Protein AF-A0A7S2X457-F1 (afdb_monomer_lite)

Structure (mmCIF, N/CA/C/O backbone):
data_AF-A0A7S2X457-F1
#
_entry.id   AF-A0A7S2X457-F1
#
loop_
_atom_site.group_PDB
_atom_site.id
_atom_site.type_symbol
_atom_site.label_atom_id
_atom_site.label_alt_id
_atom_site.label_comp_id
_atom_site.label_asym_id
_atom_site.label_entity_id
_atom_site.label_seq_id
_atom_site.pdbx_PDB_ins_code
_atom_site.Cartn_x
_atom_site.Cartn_y
_atom_site.Cartn_z
_atom_site.occupancy
_atom_site.B_iso_or_equiv
_atom_site.auth_seq_id
_atom_site.auth_comp_id
_atom_site.auth_asym_id
_atom_site.auth_atom_id
_atom_site.pdbx_PDB_model_num
ATOM 1 N N . MET A 1 1 ? 26.080 -19.365 23.969 1.00 48.41 1 MET A N 1
ATOM 2 C CA . MET A 1 1 ? 25.551 -18.303 24.861 1.00 48.41 1 MET A CA 1
ATOM 3 C C . MET A 1 1 ? 24.253 -18.730 25.539 1.00 48.41 1 MET A C 1
ATOM 5 O O . MET A 1 1 ? 23.288 -19.048 24.840 1.00 48.41 1 MET A O 1
ATOM 9 N N . ALA A 1 2 ? 24.237 -18.713 26.877 1.00 50.69 2 ALA A N 1
ATOM 10 C CA . ALA A 1 2 ? 23.061 -18.987 27.706 1.00 50.69 2 ALA A CA 1
ATOM 11 C C . ALA A 1 2 ? 21.969 -17.913 27.520 1.00 50.69 2 ALA A C 1
ATOM 13 O O . ALA A 1 2 ? 22.269 -16.747 27.272 1.00 50.69 2 ALA A O 1
ATOM 14 N N . ARG A 1 3 ? 20.691 -18.295 27.658 1.00 40.41 3 ARG A N 1
ATOM 15 C CA . ARG A 1 3 ? 19.508 -17.426 27.458 1.00 40.41 3 ARG A CA 1
ATOM 16 C C . ARG A 1 3 ? 19.542 -16.137 28.295 1.00 40.41 3 ARG A C 1
ATOM 18 O O . ARG A 1 3 ? 19.029 -15.114 27.853 1.00 40.41 3 ARG A O 1
ATOM 25 N N . ARG A 1 4 ? 20.170 -16.186 29.475 1.00 47.81 4 ARG A N 1
ATOM 26 C CA . ARG A 1 4 ? 20.363 -15.037 30.372 1.00 47.81 4 ARG A CA 1
ATOM 27 C C . ARG A 1 4 ? 21.325 -14.003 29.777 1.00 47.81 4 ARG A C 1
ATOM 29 O O . ARG A 1 4 ? 20.949 -12.846 29.677 1.00 47.81 4 ARG A O 1
ATOM 36 N N . ALA A 1 5 ? 22.465 -14.448 29.246 1.00 42.41 5 ALA A N 1
ATOM 37 C CA . ALA A 1 5 ? 23.471 -13.576 28.636 1.00 42.41 5 ALA A CA 1
ATOM 38 C C . ALA A 1 5 ? 22.946 -12.818 27.401 1.00 42.41 5 ALA A C 1
ATOM 40 O O . ALA A 1 5 ? 23.315 -11.673 27.183 1.00 42.41 5 ALA A O 1
ATOM 41 N N . ARG A 1 6 ? 22.032 -13.416 26.618 1.00 46.78 6 ARG A N 1
ATOM 42 C CA . ARG A 1 6 ? 21.407 -12.729 25.466 1.00 46.78 6 ARG A CA 1
ATOM 43 C C . ARG A 1 6 ? 20.442 -11.620 25.887 1.00 46.78 6 ARG A C 1
ATOM 45 O O . ARG A 1 6 ? 20.398 -10.582 25.245 1.00 46.78 6 ARG A O 1
ATOM 52 N N . ARG A 1 7 ? 19.684 -11.830 26.970 1.00 45.22 7 ARG A N 1
ATOM 53 C CA . ARG A 1 7 ? 18.799 -10.796 27.539 1.00 45.22 7 ARG A CA 1
ATOM 54 C C . ARG A 1 7 ? 19.593 -9.657 28.167 1.00 45.22 7 ARG A C 1
ATOM 56 O O . ARG A 1 7 ? 19.189 -8.509 28.074 1.00 45.22 7 ARG A O 1
ATOM 63 N N . GLU A 1 8 ? 20.718 -9.988 28.785 1.00 46.00 8 GLU A N 1
ATOM 64 C CA . GLU A 1 8 ? 21.630 -9.015 29.384 1.00 46.00 8 GLU A CA 1
ATOM 65 C C . GLU A 1 8 ? 22.338 -8.174 28.316 1.00 46.00 8 GLU A C 1
ATOM 67 O O . GLU A 1 8 ? 22.464 -6.967 28.478 1.00 46.00 8 GLU A O 1
ATOM 72 N N . LEU A 1 9 ? 22.710 -8.785 27.186 1.00 46.19 9 LEU A N 1
ATOM 73 C CA . LEU A 1 9 ? 23.247 -8.078 26.023 1.00 46.19 9 LEU A CA 1
ATOM 74 C C . LEU A 1 9 ? 22.198 -7.160 25.376 1.00 46.19 9 LEU A C 1
ATOM 76 O O . LEU A 1 9 ? 22.507 -6.015 25.081 1.00 46.19 9 LEU A O 1
ATOM 80 N N . ALA A 1 10 ? 20.954 -7.629 25.217 1.00 45.12 10 ALA A N 1
ATOM 81 C CA . ALA A 1 10 ? 19.857 -6.809 24.697 1.00 45.12 10 ALA A CA 1
ATOM 82 C C . ALA A 1 10 ? 19.565 -5.592 25.591 1.00 45.12 10 ALA A C 1
ATOM 84 O O . ALA A 1 10 ? 19.376 -4.501 25.075 1.00 45.12 10 ALA A O 1
ATOM 85 N N . ARG A 1 11 ? 19.622 -5.760 26.922 1.00 45.66 11 ARG A N 1
ATOM 86 C CA . ARG A 1 11 ? 19.499 -4.653 27.886 1.00 45.66 11 ARG A CA 1
ATOM 87 C C . ARG A 1 11 ? 20.664 -3.665 27.837 1.00 45.66 11 ARG A C 1
ATOM 89 O O . ARG A 1 11 ? 20.458 -2.490 28.086 1.00 45.66 11 ARG A O 1
ATOM 96 N N . LYS A 1 12 ? 21.885 -4.129 27.558 1.00 46.06 12 LYS A N 1
ATOM 97 C CA . LYS A 1 12 ? 23.059 -3.250 27.414 1.00 46.06 12 LYS A CA 1
ATOM 98 C C . LYS A 1 12 ? 23.064 -2.470 26.096 1.00 46.06 12 LYS A C 1
ATOM 100 O O . LYS A 1 12 ? 23.734 -1.456 26.015 1.00 46.06 12 LYS A O 1
ATOM 105 N N . LEU A 1 13 ? 22.327 -2.945 25.091 1.00 47.03 13 LEU A N 1
ATOM 106 C CA . LEU A 1 13 ? 22.146 -2.293 23.790 1.00 47.03 13 LEU A CA 1
ATOM 107 C C . LEU A 1 13 ? 20.926 -1.348 23.752 1.00 47.03 13 LEU A C 1
ATOM 109 O O . LEU A 1 13 ? 20.654 -0.767 22.708 1.00 47.03 13 LEU A O 1
ATOM 113 N N . ASP A 1 14 ? 20.176 -1.214 24.855 1.00 44.84 14 ASP A N 1
ATOM 114 C CA . ASP A 1 14 ? 19.046 -0.274 24.991 1.00 44.84 14 ASP A CA 1
ATOM 115 C C . ASP A 1 14 ? 19.489 1.173 25.284 1.00 44.84 14 ASP A C 1
ATOM 117 O O . ASP A 1 14 ? 18.636 2.041 25.397 1.00 44.84 14 ASP A O 1
ATOM 121 N N . TRP A 1 15 ? 20.792 1.442 25.408 1.00 41.28 15 TRP A N 1
ATOM 122 C CA . TRP A 1 15 ? 21.339 2.780 25.650 1.00 41.28 15 TRP A CA 1
ATOM 123 C C . TRP A 1 15 ? 22.249 3.176 24.494 1.00 41.28 15 TRP A C 1
ATOM 125 O O . TRP A 1 15 ? 23.412 2.794 24.498 1.00 41.28 15 TRP A O 1
ATOM 135 N N . HIS A 1 16 ? 21.710 3.894 23.514 1.00 41.25 16 HIS A N 1
ATOM 136 C CA . HIS A 1 16 ? 22.445 4.857 22.694 1.00 41.25 16 HIS A CA 1
ATOM 137 C C . HIS A 1 16 ? 21.404 5.750 22.010 1.00 41.25 16 HIS A C 1
ATOM 139 O O . HIS A 1 16 ? 20.889 5.404 20.950 1.00 41.25 16 HIS A O 1
ATOM 145 N N . ASP A 1 17 ? 21.104 6.875 22.660 1.00 39.09 17 ASP A N 1
ATOM 146 C CA . ASP A 1 17 ? 20.330 8.002 22.115 1.00 39.09 17 ASP A CA 1
ATOM 147 C C . ASP A 1 17 ? 21.140 8.843 21.108 1.00 39.09 17 ASP A C 1
ATOM 149 O O . ASP A 1 17 ? 20.673 9.861 20.618 1.00 39.09 17 ASP A O 1
ATOM 153 N N . GLU A 1 18 ? 22.334 8.395 20.724 1.00 43.22 18 GLU A N 1
ATOM 154 C CA . GLU A 1 18 ? 23.163 9.040 19.709 1.00 43.22 18 GLU A CA 1
ATOM 155 C C . GLU A 1 18 ? 23.717 7.951 18.787 1.00 43.22 18 GLU A C 1
ATOM 157 O O . GLU A 1 18 ? 24.611 7.189 19.163 1.00 43.22 18 GLU A O 1
ATOM 162 N N . TYR A 1 19 ? 23.159 7.821 17.582 1.00 39.59 19 TYR A N 1
ATOM 163 C CA . TYR A 1 19 ? 23.758 6.988 16.538 1.00 39.59 19 TYR A CA 1
ATOM 164 C C . TYR A 1 19 ? 23.909 7.778 15.242 1.00 39.59 19 TYR A C 1
ATOM 166 O O . TYR A 1 19 ? 23.127 7.636 14.301 1.00 39.59 19 TYR A O 1
ATOM 174 N N . ASP A 1 20 ? 24.971 8.579 15.202 1.00 38.12 20 ASP A N 1
ATOM 175 C CA . ASP A 1 20 ? 25.495 9.203 13.993 1.00 38.12 20 ASP A CA 1
ATOM 176 C C . ASP A 1 20 ? 26.428 8.234 13.248 1.00 38.12 20 ASP A C 1
ATOM 178 O O . ASP A 1 20 ? 27.623 8.134 13.519 1.00 38.12 20 ASP A O 1
ATOM 182 N N . GLY A 1 21 ? 25.873 7.519 12.266 1.00 34.84 21 GLY A N 1
ATOM 183 C CA . GLY A 1 21 ? 26.635 6.814 11.226 1.00 34.84 21 GLY A CA 1
ATOM 184 C C . GLY A 1 21 ? 27.376 5.526 11.646 1.00 34.84 21 GLY A C 1
ATOM 185 O O . GLY A 1 21 ? 27.529 5.214 12.824 1.00 34.84 21 GLY A O 1
ATOM 186 N N . PRO A 1 22 ? 27.799 4.689 10.674 1.00 38.53 22 PRO A N 1
ATOM 187 C CA . PRO A 1 22 ? 28.176 3.308 10.951 1.00 38.53 22 PRO A CA 1
ATOM 188 C C . PRO A 1 22 ? 29.621 3.183 11.461 1.00 38.53 22 PRO A C 1
ATOM 190 O O . PRO A 1 22 ? 30.509 3.927 11.045 1.00 38.53 22 PRO A O 1
ATOM 193 N N . PRO A 1 23 ? 29.906 2.099 12.202 1.00 40.03 23 PRO A N 1
ATOM 194 C CA . PRO A 1 23 ? 30.708 1.080 11.544 1.00 40.03 23 PRO A CA 1
ATOM 195 C C . PRO A 1 23 ? 30.039 -0.294 11.551 1.00 40.03 23 PRO A C 1
ATOM 197 O O . PRO A 1 23 ? 29.531 -0.811 12.547 1.00 40.03 23 PRO A O 1
ATOM 200 N N . THR A 1 24 ? 30.087 -0.875 10.360 1.00 51.03 24 THR A N 1
ATOM 201 C CA . THR A 1 24 ? 29.955 -2.288 10.024 1.00 51.03 24 THR A CA 1
ATOM 202 C C . THR A 1 24 ? 30.704 -3.185 11.011 1.00 51.03 24 THR A C 1
ATOM 204 O O . THR A 1 24 ? 31.926 -3.119 11.063 1.00 51.03 24 THR A O 1
ATOM 207 N N . ASP A 1 25 ? 29.948 -3.987 11.767 1.00 40.00 25 ASP A N 1
ATOM 208 C CA . ASP A 1 25 ? 30.307 -5.299 12.361 1.00 40.00 25 ASP A CA 1
ATOM 209 C C . ASP A 1 25 ? 29.259 -5.788 13.383 1.00 40.00 25 ASP A C 1
ATOM 211 O O . ASP A 1 25 ? 29.395 -6.843 14.007 1.00 40.00 25 ASP A O 1
ATOM 215 N N . LEU A 1 26 ? 28.146 -5.069 13.534 1.00 41.47 26 LEU A N 1
ATOM 216 C CA . LEU A 1 26 ? 26.999 -5.573 14.276 1.00 41.47 26 LEU A CA 1
ATOM 217 C C . LEU A 1 26 ? 26.266 -6.680 13.480 1.00 41.47 26 LEU A C 1
ATOM 219 O O . LEU A 1 26 ? 26.112 -6.567 12.263 1.00 41.47 26 LEU A O 1
ATOM 223 N N . PRO A 1 27 ? 25.753 -7.746 14.129 1.00 45.94 27 PRO A N 1
ATOM 224 C CA . PRO A 1 27 ? 25.056 -8.861 13.473 1.00 45.94 27 PRO A CA 1
ATOM 225 C C . PRO A 1 27 ? 23.651 -8.487 12.964 1.00 45.94 27 PRO A C 1
ATOM 227 O O . PRO A 1 27 ? 22.812 -9.369 12.798 1.00 45.94 27 PRO A O 1
ATOM 230 N N . TYR A 1 28 ? 23.365 -7.205 12.742 1.00 43.50 28 TYR A N 1
ATOM 231 C CA . TYR A 1 28 ? 22.048 -6.704 12.370 1.00 43.50 28 TYR A CA 1
ATOM 232 C C . TYR A 1 28 ? 22.063 -6.223 10.916 1.00 43.50 28 TYR A C 1
ATOM 234 O O . TYR A 1 28 ? 22.879 -5.389 10.533 1.00 43.50 28 TYR A O 1
ATOM 242 N N . GLU A 1 29 ? 21.173 -6.769 10.087 1.00 48.38 29 GLU A N 1
ATOM 243 C CA . GLU A 1 29 ? 20.969 -6.296 8.713 1.00 48.38 29 GLU A CA 1
ATOM 244 C C . GLU A 1 29 ? 19.914 -5.184 8.748 1.00 48.38 29 GLU A C 1
ATOM 246 O O . GLU A 1 29 ? 18.741 -5.450 9.034 1.00 48.38 29 GLU A O 1
ATOM 251 N N . TYR A 1 30 ? 20.325 -3.939 8.487 1.00 51.84 30 TYR A N 1
ATOM 252 C CA . TYR A 1 30 ? 19.382 -2.835 8.326 1.00 51.84 30 TYR A CA 1
ATOM 253 C C . TYR A 1 30 ? 18.560 -3.061 7.059 1.00 51.84 30 TYR A C 1
ATOM 255 O O . TYR A 1 30 ? 19.085 -3.221 5.956 1.00 51.84 30 TYR A O 1
ATOM 263 N N . SER A 1 31 ? 17.242 -3.092 7.223 1.00 60.12 31 SER A N 1
ATOM 264 C CA . SER A 1 31 ? 16.328 -3.114 6.093 1.00 60.12 31 SER A CA 1
ATOM 265 C C . SER A 1 31 ? 16.411 -1.766 5.375 1.00 60.12 31 SER A C 1
ATOM 267 O O . SER A 1 31 ? 16.140 -0.730 5.967 1.00 60.12 31 SER A O 1
ATOM 269 N N . PHE A 1 32 ? 16.725 -1.774 4.077 1.00 76.44 32 PHE A N 1
ATOM 270 C CA . PHE A 1 32 ? 16.561 -0.611 3.186 1.00 76.44 32 PHE A CA 1
ATOM 271 C C . PHE A 1 32 ? 15.087 -0.189 3.006 1.00 76.44 32 PHE A C 1
ATOM 273 O O . PHE A 1 32 ? 14.795 0.744 2.266 1.00 76.44 32 PHE A O 1
ATOM 280 N N . VAL A 1 33 ? 14.166 -0.911 3.646 1.00 84.12 33 VAL A N 1
ATOM 281 C CA . VAL A 1 33 ? 12.747 -0.588 3.769 1.00 84.12 33 VAL A CA 1
ATOM 282 C C . VAL A 1 33 ? 12.492 -0.115 5.196 1.00 84.12 33 VAL A C 1
ATOM 284 O O . VAL A 1 33 ? 12.745 -0.886 6.131 1.00 84.12 33 VAL A O 1
ATOM 287 N N . LYS A 1 34 ? 11.976 1.104 5.340 1.00 85.56 34 LYS A N 1
ATOM 288 C CA . LYS A 1 34 ? 11.556 1.710 6.605 1.00 85.56 34 LYS A CA 1
ATOM 289 C C . LYS A 1 34 ? 10.042 1.603 6.777 1.00 85.56 34 LYS A C 1
ATOM 291 O O . LYS A 1 34 ? 9.308 1.523 5.795 1.00 85.56 34 LYS A O 1
ATOM 296 N N . LEU A 1 35 ? 9.586 1.576 8.025 1.00 87.25 35 LEU A N 1
ATOM 297 C CA . LEU A 1 35 ? 8.172 1.622 8.379 1.00 87.25 35 LEU A CA 1
ATOM 298 C C . LEU A 1 35 ? 7.953 2.812 9.310 1.00 87.25 35 LEU A C 1
ATOM 300 O O . LEU A 1 35 ? 8.494 2.829 10.409 1.00 87.25 35 LEU A O 1
ATOM 304 N N . TYR A 1 36 ? 7.151 3.774 8.882 1.00 87.06 36 TYR A N 1
ATOM 305 C CA . TYR A 1 36 ? 6.721 4.910 9.686 1.00 87.06 36 TYR A CA 1
ATOM 306 C C . TYR A 1 36 ? 5.304 4.679 10.203 1.00 87.06 36 TYR A C 1
ATOM 308 O O . TYR A 1 36 ? 4.493 4.034 9.535 1.00 87.06 36 TYR A O 1
ATOM 316 N N . CYS A 1 37 ? 5.011 5.204 11.385 1.00 88.50 37 CYS A N 1
ATOM 317 C CA . CYS A 1 37 ? 3.687 5.222 11.987 1.00 88.50 37 CYS A CA 1
ATOM 318 C C . CYS A 1 37 ? 3.315 6.666 12.296 1.00 88.50 37 CYS A C 1
ATOM 320 O O . CYS A 1 37 ? 3.902 7.278 13.184 1.00 88.50 37 CYS A O 1
ATOM 322 N N . PHE A 1 38 ? 2.342 7.187 11.561 1.00 88.12 38 PHE A N 1
ATOM 323 C CA . PHE A 1 38 ? 1.656 8.423 11.908 1.00 88.12 38 PHE A CA 1
ATOM 324 C C . PHE A 1 38 ? 0.557 8.059 12.895 1.00 88.12 38 PHE A C 1
ATOM 326 O O . PHE A 1 38 ? -0.234 7.155 12.617 1.00 88.12 38 PHE A O 1
ATOM 333 N N . SER A 1 39 ? 0.534 8.717 14.046 1.00 86.38 39 SER A N 1
ATOM 334 C CA . SER A 1 39 ? -0.350 8.372 15.152 1.00 86.38 39 SER A CA 1
ATOM 335 C C . SER A 1 39 ? -0.910 9.628 15.800 1.00 86.38 39 SER A C 1
ATOM 337 O O . SER A 1 39 ? -0.170 10.572 16.068 1.00 86.38 39 SER A O 1
ATOM 339 N N . ARG A 1 40 ? -2.213 9.615 16.087 1.00 82.06 40 ARG A N 1
ATOM 340 C CA . ARG A 1 40 ? -2.847 10.539 17.044 1.00 82.06 40 ARG A CA 1
ATOM 341 C C . ARG A 1 40 ? -2.863 9.974 18.468 1.00 82.06 40 ARG A C 1
ATOM 343 O O . ARG A 1 40 ? -3.497 10.543 19.348 1.00 82.06 40 ARG A O 1
ATOM 350 N N . GLN A 1 41 ? -2.222 8.826 18.696 1.00 74.31 41 GLN A N 1
ATOM 351 C CA . GLN A 1 41 ? -2.099 8.243 20.030 1.00 74.31 41 GLN A CA 1
ATOM 352 C C . GLN A 1 41 ? -0.776 8.669 20.657 1.00 74.31 41 GLN A C 1
ATOM 354 O O . GLN A 1 41 ? 0.282 8.496 20.055 1.00 74.31 41 GLN A O 1
ATOM 359 N N . GLN A 1 42 ? -0.837 9.175 21.889 1.00 60.53 42 GLN A N 1
ATOM 360 C CA . GLN A 1 42 ? 0.356 9.589 22.634 1.00 60.53 42 GLN A CA 1
ATOM 361 C C . GLN A 1 42 ? 1.248 8.405 23.035 1.00 60.53 42 GLN A C 1
ATOM 363 O O . GLN A 1 42 ? 2.470 8.534 23.074 1.00 60.53 42 GLN A O 1
ATOM 368 N N . LEU A 1 43 ? 0.660 7.239 23.334 1.00 63.69 43 LEU A N 1
ATOM 369 C CA . LEU A 1 43 ? 1.390 6.061 23.806 1.00 63.69 43 LEU A CA 1
ATOM 370 C C . LEU A 1 43 ? 1.260 4.898 22.822 1.00 63.69 43 LEU A C 1
ATOM 372 O O . LEU A 1 43 ? 0.208 4.273 22.691 1.00 63.69 43 LEU A O 1
ATOM 376 N N . GLU A 1 44 ? 2.370 4.553 22.170 1.00 63.22 44 GLU A N 1
ATOM 377 C CA . GLU A 1 44 ? 2.443 3.354 21.341 1.00 63.22 44 GLU A CA 1
ATOM 378 C C . GLU A 1 44 ? 2.664 2.106 22.203 1.00 63.22 44 GLU A C 1
ATOM 380 O O . GLU A 1 44 ? 3.720 1.903 22.808 1.00 63.22 44 GLU A O 1
ATOM 385 N N . VAL A 1 45 ? 1.658 1.230 22.241 1.00 60.38 45 VAL A N 1
ATOM 386 C CA . VAL A 1 45 ? 1.733 -0.043 22.964 1.00 60.38 45 VAL A CA 1
ATOM 387 C C . VAL A 1 45 ? 2.204 -1.150 22.013 1.00 60.38 45 VAL A C 1
ATOM 389 O O . VAL A 1 45 ? 1.641 -1.318 20.926 1.00 60.38 45 VAL A O 1
ATOM 392 N N . PRO A 1 46 ? 3.201 -1.969 22.402 1.00 57.16 46 PRO A N 1
ATOM 393 C CA . PRO A 1 46 ? 3.610 -3.125 21.616 1.00 57.16 46 PRO A CA 1
ATOM 394 C C . PRO A 1 46 ? 2.435 -4.073 21.378 1.00 57.16 46 PRO A C 1
ATOM 396 O O . PRO A 1 46 ? 1.783 -4.533 22.316 1.00 57.16 46 PRO A O 1
ATOM 399 N N . ARG A 1 47 ? 2.196 -4.418 20.114 1.00 63.91 47 ARG A N 1
ATOM 400 C CA . ARG A 1 47 ? 1.056 -5.242 19.706 1.00 63.91 47 ARG A CA 1
ATOM 401 C C . ARG A 1 47 ? 1.486 -6.494 18.968 1.00 63.91 47 ARG A C 1
ATOM 403 O O . ARG A 1 47 ? 2.523 -6.541 18.316 1.00 63.91 47 ARG A O 1
ATOM 410 N N . VAL A 1 48 ? 0.658 -7.531 19.075 1.00 64.12 48 VAL A N 1
ATOM 411 C CA . VAL A 1 48 ? 0.902 -8.821 18.411 1.00 64.12 48 VAL A CA 1
ATOM 412 C C . VAL A 1 48 ? 0.484 -8.777 16.937 1.00 64.12 48 VAL A C 1
ATOM 414 O O . VAL A 1 48 ? 1.034 -9.522 16.124 1.00 64.12 48 VAL A O 1
ATOM 417 N N . ARG A 1 49 ? -0.506 -7.943 16.590 1.00 73.50 49 ARG A N 1
ATOM 418 C CA . ARG A 1 49 ? -1.085 -7.806 15.244 1.00 73.50 49 ARG A CA 1
ATOM 419 C C . ARG A 1 49 ? -1.438 -6.349 14.967 1.00 73.50 49 ARG A C 1
ATOM 421 O O . ARG A 1 49 ? -1.855 -5.645 15.882 1.00 73.50 49 ARG A O 1
ATOM 428 N N . ALA A 1 50 ? -1.316 -5.940 13.711 1.00 81.69 50 ALA A N 1
ATOM 429 C CA . ALA A 1 50 ? -1.802 -4.659 13.214 1.00 81.69 50 ALA A CA 1
ATOM 430 C C . ALA A 1 50 ? -3.168 -4.853 12.542 1.00 81.69 50 ALA A C 1
ATOM 432 O O . ALA A 1 50 ? -3.259 -5.005 11.324 1.00 81.69 50 ALA A O 1
ATOM 433 N N . GLN A 1 51 ? -4.219 -4.964 13.352 1.00 85.56 51 GLN A N 1
ATOM 434 C CA . GLN A 1 51 ? -5.563 -5.260 12.860 1.00 85.56 51 GLN A CA 1
ATOM 435 C C . GLN A 1 51 ? -6.225 -4.004 12.279 1.00 85.56 51 GLN A C 1
ATOM 437 O O . GLN A 1 51 ? -6.061 -2.931 12.848 1.00 85.56 51 GLN A O 1
ATOM 442 N N . TYR A 1 52 ? -6.921 -4.127 11.143 1.00 88.94 52 TYR A N 1
ATOM 443 C CA . TYR A 1 52 ? -7.595 -3.010 10.452 1.00 88.94 52 TYR A CA 1
ATOM 444 C C . TYR A 1 52 ? -6.679 -1.816 10.124 1.00 88.94 52 TYR A C 1
ATOM 446 O O . TYR A 1 52 ? -7.125 -0.691 9.916 1.00 88.94 52 TYR A O 1
ATOM 454 N N . ALA A 1 53 ? -5.366 -2.057 10.081 1.00 90.19 53 ALA A N 1
ATOM 455 C CA . ALA A 1 53 ? -4.386 -1.032 9.761 1.00 90.19 53 ALA A CA 1
ATOM 456 C C . ALA A 1 53 ? -4.464 -0.617 8.284 1.00 90.19 53 ALA A C 1
ATOM 458 O O . ALA A 1 53 ? -4.540 -1.473 7.396 1.00 90.19 53 ALA A O 1
ATOM 459 N N . ALA A 1 54 ? -4.338 0.684 8.026 1.00 93.69 54 ALA A N 1
ATOM 460 C CA . ALA A 1 54 ? -4.025 1.214 6.706 1.00 93.69 54 ALA A CA 1
ATOM 461 C C . ALA A 1 54 ? -2.501 1.253 6.524 1.00 93.69 54 ALA A C 1
ATOM 463 O O . ALA A 1 54 ? -1.785 1.885 7.304 1.00 93.69 54 ALA A O 1
ATOM 464 N N . VAL A 1 55 ? -2.002 0.546 5.508 1.00 95.19 55 VAL A N 1
ATOM 465 C CA . VAL A 1 55 ? -0.573 0.436 5.195 1.00 95.19 55 VAL A CA 1
ATOM 466 C C . VAL A 1 55 ? -0.313 1.000 3.808 1.00 95.19 55 VAL A C 1
ATOM 468 O O . VAL A 1 55 ? -0.723 0.419 2.809 1.00 95.19 55 VAL A O 1
ATOM 471 N N . VAL A 1 56 ? 0.402 2.112 3.740 1.00 95.25 56 VAL A N 1
ATOM 472 C CA . VAL A 1 56 ? 0.809 2.788 2.513 1.00 95.25 56 VAL A CA 1
ATOM 473 C C . VAL A 1 56 ? 2.154 2.241 2.048 1.00 95.25 56 VAL A C 1
ATOM 475 O O . VAL A 1 56 ? 3.124 2.237 2.797 1.00 95.25 56 VAL A O 1
ATOM 478 N N . LEU A 1 57 ? 2.240 1.799 0.798 1.00 94.69 57 LEU A N 1
ATOM 479 C CA . LEU A 1 57 ? 3.494 1.520 0.110 1.00 94.69 57 LEU A CA 1
ATOM 480 C C . LEU A 1 57 ? 3.908 2.753 -0.685 1.00 94.69 57 LEU A C 1
ATOM 482 O O . LEU A 1 57 ? 3.188 3.181 -1.594 1.00 94.69 57 LEU A O 1
ATOM 486 N N . TRP A 1 58 ? 5.093 3.273 -0.381 1.00 90.06 58 TRP A N 1
ATOM 487 C CA . TRP A 1 58 ? 5.609 4.482 -1.003 1.00 90.06 58 TRP A CA 1
ATOM 488 C C . TRP A 1 58 ? 7.083 4.369 -1.392 1.00 90.06 58 TRP A C 1
ATOM 490 O O . TRP A 1 58 ? 7.893 3.715 -0.736 1.00 90.06 58 TRP A O 1
ATOM 500 N N . MET A 1 59 ? 7.407 5.026 -2.501 1.00 87.50 59 MET A N 1
ATOM 501 C CA . MET A 1 59 ? 8.756 5.186 -3.016 1.00 87.50 59 MET A CA 1
ATOM 502 C C . MET A 1 59 ? 8.822 6.496 -3.793 1.00 87.50 59 MET A C 1
ATOM 504 O O . MET A 1 59 ? 8.017 6.714 -4.705 1.00 87.50 59 MET A O 1
ATOM 508 N N . ASP A 1 60 ? 9.812 7.322 -3.480 1.00 84.50 60 ASP A N 1
ATOM 509 C CA . ASP A 1 60 ? 10.118 8.516 -4.256 1.00 84.50 60 ASP A CA 1
ATOM 510 C C . ASP A 1 60 ? 11.030 8.186 -5.453 1.00 84.50 60 ASP A C 1
ATOM 512 O O . ASP A 1 60 ? 12.070 7.534 -5.329 1.00 84.50 60 ASP A O 1
ATOM 516 N N . LEU A 1 61 ? 10.634 8.638 -6.645 1.00 79.00 61 LEU A N 1
ATOM 517 C CA . LEU A 1 61 ? 11.407 8.493 -7.880 1.00 79.00 61 LEU A CA 1
ATOM 518 C C . LEU A 1 61 ? 12.123 9.787 -8.312 1.00 79.00 61 LEU A C 1
ATOM 520 O O . LEU A 1 61 ? 12.874 9.735 -9.289 1.00 79.00 61 LEU A O 1
ATOM 524 N N . SER A 1 62 ? 11.936 10.918 -7.627 1.00 71.62 62 SER A N 1
ATOM 525 C CA . SER A 1 62 ? 12.261 12.254 -8.152 1.00 71.62 62 SER A CA 1
ATOM 526 C C . SER A 1 62 ? 13.712 12.758 -7.972 1.00 71.62 62 SER A C 1
ATOM 528 O O . SER A 1 62 ? 14.129 13.588 -8.770 1.00 71.62 62 SER A O 1
ATOM 530 N N . GLY A 1 63 ? 14.548 12.206 -7.078 1.00 59.09 63 GLY A N 1
ATOM 531 C CA . GLY A 1 63 ? 15.997 12.549 -6.975 1.00 59.09 63 GLY A CA 1
ATOM 532 C C . GLY A 1 63 ? 16.530 12.342 -5.547 1.00 59.09 63 GLY A C 1
ATOM 533 O O . GLY A 1 63 ? 15.827 12.647 -4.601 1.00 59.09 63 GLY A O 1
ATOM 534 N N . SER A 1 64 ? 17.571 11.538 -5.298 1.00 47.72 64 SER A N 1
ATOM 535 C CA . SER A 1 64 ? 19.034 11.768 -5.368 1.00 47.72 64 SER A CA 1
ATOM 536 C C . SER A 1 64 ? 19.700 12.609 -4.262 1.00 47.72 64 SER A C 1
ATOM 538 O O . SER A 1 64 ? 20.782 13.137 -4.503 1.00 47.72 64 SER A O 1
ATOM 540 N N . GLU A 1 65 ? 19.153 12.666 -3.045 1.00 51.62 65 GLU A N 1
ATOM 541 C CA . GLU A 1 65 ? 19.974 13.002 -1.869 1.00 51.62 65 GLU A CA 1
ATOM 542 C C . GLU A 1 65 ? 19.879 11.913 -0.793 1.00 51.62 65 GLU A C 1
ATOM 544 O O . GLU A 1 65 ? 18.841 11.679 -0.168 1.00 51.62 65 GLU A O 1
ATOM 549 N N . GLU A 1 66 ? 20.995 11.207 -0.595 1.00 50.91 66 GLU A N 1
ATOM 550 C CA . GLU A 1 66 ? 21.225 10.355 0.567 1.00 50.91 66 GLU A CA 1
ATOM 551 C C . GLU A 1 66 ? 21.333 11.259 1.804 1.00 50.91 66 GLU A C 1
ATOM 553 O O . GLU A 1 66 ? 22.408 11.748 2.126 1.00 50.91 66 GLU A O 1
ATOM 558 N N . GLY A 1 67 ? 20.218 11.534 2.485 1.00 51.59 67 GLY A N 1
ATOM 559 C CA . GLY A 1 67 ? 20.292 12.323 3.721 1.00 51.59 67 GLY A CA 1
ATOM 560 C C . GLY A 1 67 ? 18.988 12.571 4.472 1.00 51.59 67 GLY A C 1
ATOM 561 O O . GLY A 1 67 ? 19.005 12.535 5.694 1.00 51.59 67 GLY A O 1
ATOM 562 N N . LYS A 1 68 ? 17.848 12.759 3.788 1.00 61.25 68 LYS A N 1
ATOM 563 C CA . LYS A 1 68 ? 16.613 13.264 4.435 1.00 61.25 68 LYS A CA 1
ATOM 564 C C . LYS A 1 68 ? 15.347 12.452 4.145 1.00 61.25 68 LYS A C 1
ATOM 566 O O . LYS A 1 68 ? 14.284 12.987 3.857 1.00 61.25 68 LYS A O 1
ATOM 571 N N . GLN A 1 69 ? 15.438 11.123 4.202 1.00 63.44 69 GLN A N 1
ATOM 572 C CA . GLN A 1 69 ? 14.272 10.267 3.918 1.00 63.44 69 GLN A CA 1
ATOM 573 C C . GLN A 1 69 ? 13.129 10.436 4.920 1.00 63.44 69 GLN A C 1
ATOM 575 O O . GLN A 1 69 ? 11.966 10.383 4.534 1.00 63.44 69 GLN A O 1
ATOM 580 N N . HIS A 1 70 ? 13.469 10.662 6.189 1.00 59.06 70 HIS A N 1
ATOM 581 C CA . HIS A 1 70 ? 12.495 10.911 7.245 1.00 59.06 70 HIS A CA 1
ATOM 582 C C . HIS A 1 70 ? 11.673 12.177 6.962 1.00 59.06 70 HIS A C 1
ATOM 584 O O . HIS A 1 70 ? 10.445 12.120 6.944 1.00 59.06 70 HIS A O 1
ATOM 590 N N . ASP A 1 71 ? 12.348 13.282 6.644 1.00 65.25 71 ASP A N 1
ATOM 591 C CA . ASP A 1 71 ? 11.700 14.566 6.361 1.00 65.25 71 ASP A CA 1
ATOM 592 C C . ASP A 1 71 ? 10.835 14.486 5.103 1.00 65.25 71 ASP A C 1
ATOM 594 O O . ASP A 1 71 ? 9.725 15.010 5.083 1.00 65.25 71 ASP A O 1
ATOM 598 N N . ASN A 1 72 ? 11.284 13.743 4.087 1.00 72.94 72 ASN A N 1
ATOM 599 C CA . ASN A 1 72 ? 10.503 13.517 2.872 1.00 72.94 72 ASN A CA 1
ATOM 600 C C . ASN A 1 72 ? 9.226 12.716 3.153 1.00 72.94 72 ASN A C 1
ATOM 602 O O . ASN A 1 72 ? 8.160 13.069 2.650 1.00 72.94 72 ASN A O 1
ATOM 606 N N . ALA A 1 73 ? 9.309 11.651 3.960 1.00 72.62 73 ALA A N 1
ATOM 607 C CA . ALA A 1 73 ? 8.135 10.874 4.346 1.00 72.62 73 ALA A CA 1
ATOM 608 C C . ALA A 1 73 ? 7.157 11.723 5.174 1.00 72.62 73 ALA A C 1
ATOM 610 O O . ALA A 1 73 ? 5.957 11.713 4.899 1.00 72.62 73 ALA A O 1
ATOM 611 N N . ARG A 1 74 ? 7.664 12.495 6.143 1.00 77.25 74 ARG A N 1
ATOM 612 C CA . ARG A 1 74 ? 6.853 13.383 6.984 1.00 77.25 74 ARG A CA 1
ATOM 613 C C . ARG A 1 74 ? 6.162 14.469 6.172 1.00 77.25 74 ARG A C 1
ATOM 615 O O . ARG A 1 74 ? 4.946 14.608 6.267 1.00 77.25 74 ARG A O 1
ATOM 622 N N . ALA A 1 75 ? 6.919 15.206 5.363 1.00 78.56 75 ALA A N 1
ATOM 623 C CA . ALA A 1 75 ? 6.392 16.273 4.521 1.00 78.56 75 ALA A CA 1
ATOM 624 C C . ALA A 1 75 ? 5.330 15.738 3.555 1.00 78.56 75 ALA A C 1
ATOM 626 O O . ALA A 1 75 ? 4.291 16.362 3.377 1.00 78.56 75 ALA A O 1
ATOM 627 N N . ARG A 1 76 ? 5.549 14.543 2.992 1.00 83.00 76 ARG A N 1
ATOM 628 C CA . ARG A 1 76 ? 4.629 13.947 2.024 1.00 83.00 76 ARG A CA 1
ATOM 629 C C . ARG A 1 76 ? 3.339 13.411 2.641 1.00 83.00 76 ARG A C 1
ATOM 631 O O . ARG A 1 76 ? 2.284 13.528 2.026 1.00 83.00 76 ARG A O 1
ATOM 638 N N . TRP A 1 77 ? 3.425 12.747 3.791 1.00 88.00 77 TRP A N 1
ATOM 639 C CA . TRP A 1 77 ? 2.314 11.951 4.324 1.00 88.00 77 TRP A CA 1
ATOM 640 C C . TRP A 1 77 ? 1.581 12.601 5.495 1.00 88.00 77 TRP A C 1
ATOM 642 O O . TRP A 1 77 ? 0.503 12.124 5.836 1.00 88.00 77 TRP A O 1
ATOM 652 N N . SER A 1 78 ? 2.095 13.690 6.075 1.00 86.00 78 SER A N 1
ATOM 653 C CA . SER A 1 78 ? 1.430 14.405 7.174 1.00 86.00 78 SER A CA 1
ATOM 654 C C . SER A 1 78 ? 0.048 14.935 6.778 1.00 86.00 78 SER A C 1
ATOM 656 O O . SER A 1 78 ? -0.923 14.680 7.487 1.00 86.00 78 SER A O 1
ATOM 658 N N . GLY A 1 79 ? -0.066 15.593 5.619 1.00 85.25 79 GLY A N 1
ATOM 659 C CA . GLY A 1 79 ? -1.338 16.120 5.110 1.00 85.25 79 GLY A CA 1
ATOM 660 C C . GLY A 1 79 ? -2.370 15.021 4.850 1.00 85.25 79 GLY A C 1
ATOM 661 O O . GLY A 1 79 ? -3.521 15.133 5.272 1.00 85.25 79 GLY A O 1
ATOM 662 N N . PHE A 1 80 ? -1.935 13.916 4.239 1.00 88.62 80 PHE A N 1
ATOM 663 C CA . PHE A 1 80 ? -2.792 12.755 4.011 1.00 88.62 80 PHE A CA 1
ATOM 664 C C . PHE A 1 80 ? -3.204 12.077 5.326 1.00 88.62 80 PHE A C 1
ATOM 666 O O . PHE A 1 80 ? -4.369 11.728 5.485 1.00 88.62 80 PHE A O 1
ATOM 673 N N . ALA A 1 81 ? -2.279 11.908 6.278 1.00 89.69 81 ALA A N 1
ATOM 674 C CA . ALA A 1 81 ? -2.574 11.336 7.590 1.00 89.69 81 ALA A CA 1
ATOM 675 C C . ALA A 1 81 ? -3.590 12.192 8.358 1.00 89.69 81 ALA A C 1
ATOM 677 O O . ALA A 1 81 ? -4.543 11.647 8.905 1.00 89.69 81 ALA A O 1
ATOM 678 N N . GLN A 1 82 ? -3.432 13.520 8.335 1.00 88.81 82 GLN A N 1
ATOM 679 C CA . GLN A 1 82 ? -4.379 14.458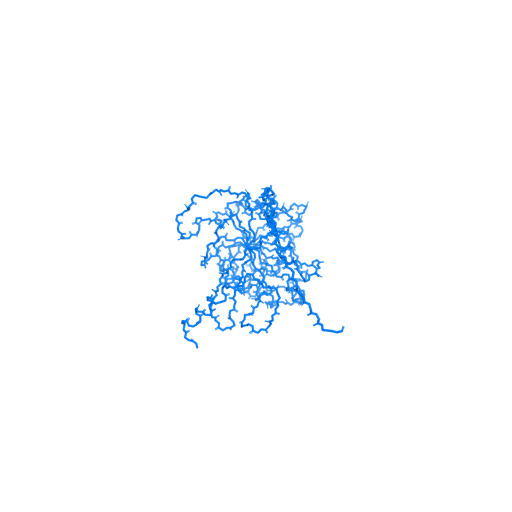 8.938 1.00 88.81 82 GLN A CA 1
ATOM 680 C C . GLN A 1 82 ? -5.773 14.307 8.339 1.00 88.81 82 GLN A C 1
ATOM 682 O O . GLN A 1 82 ? -6.715 14.048 9.083 1.00 88.81 82 GLN A O 1
ATOM 687 N N . ALA A 1 83 ? -5.893 14.382 7.011 1.00 88.25 83 ALA A N 1
ATOM 688 C CA . ALA A 1 83 ? -7.179 14.213 6.340 1.00 88.25 83 ALA A CA 1
ATOM 689 C C . ALA A 1 83 ? -7.797 12.840 6.651 1.00 88.25 83 ALA A C 1
ATOM 691 O O . ALA A 1 83 ? -8.980 12.738 6.961 1.00 88.25 83 ALA A O 1
ATOM 692 N N . TYR A 1 84 ? -6.985 11.779 6.631 1.00 89.81 84 TYR A N 1
ATOM 693 C CA . TYR A 1 84 ? -7.432 10.428 6.954 1.00 89.81 84 TYR A CA 1
ATOM 694 C C . TYR A 1 84 ? -7.975 10.318 8.383 1.00 89.81 84 TYR A C 1
ATOM 696 O O . TYR A 1 84 ? -9.016 9.703 8.582 1.00 89.81 84 TYR A O 1
ATOM 704 N N . PHE A 1 85 ? -7.332 10.932 9.376 1.00 89.31 85 PHE A N 1
ATOM 705 C CA . PHE A 1 85 ? -7.803 10.901 10.765 1.00 89.31 85 PHE A CA 1
ATOM 706 C C . PHE A 1 85 ? -8.974 11.848 11.058 1.00 89.31 85 PHE A C 1
ATOM 708 O O . PHE A 1 85 ? -9.628 11.700 12.086 1.00 89.31 85 PHE A O 1
ATOM 715 N N . GLU A 1 86 ? -9.203 12.866 10.230 1.00 87.06 86 GLU A N 1
ATOM 716 C CA . GLU A 1 86 ? -10.362 13.763 10.349 1.00 87.06 86 GLU A CA 1
ATOM 717 C C . GLU A 1 86 ? -11.634 13.131 9.776 1.00 87.06 86 GLU A C 1
ATOM 719 O O . GLU A 1 86 ? -12.711 13.283 10.344 1.00 87.06 86 GLU A O 1
ATOM 724 N N . GLU A 1 87 ? -11.501 12.396 8.674 1.00 86.31 87 GLU A N 1
ATOM 725 C CA . GLU A 1 87 ? -12.621 11.795 7.939 1.00 86.31 87 GLU A CA 1
ATOM 726 C C . GLU A 1 87 ? -12.910 10.342 8.354 1.00 86.31 87 GLU A C 1
ATOM 728 O O . GLU A 1 87 ? -13.906 9.754 7.930 1.00 86.31 87 GLU A O 1
ATOM 733 N N . THR A 1 88 ? -12.038 9.731 9.162 1.00 84.88 88 THR A N 1
ATOM 734 C CA . THR A 1 88 ? -12.194 8.352 9.645 1.00 84.88 88 THR A CA 1
ATOM 735 C C . THR A 1 88 ? -11.980 8.253 11.152 1.00 84.88 88 THR A C 1
ATOM 737 O O . THR A 1 88 ? -11.364 9.115 11.770 1.00 84.88 88 THR A O 1
ATOM 740 N N . GLU A 1 89 ? -12.433 7.155 11.760 1.00 83.06 89 GLU A N 1
ATOM 741 C CA . GLU A 1 89 ? -12.167 6.869 13.179 1.00 83.06 89 GLU A CA 1
ATOM 742 C C . GLU A 1 89 ? -10.755 6.298 13.418 1.00 83.06 89 GLU A C 1
ATOM 744 O O . GLU A 1 89 ? -10.400 5.925 14.543 1.00 83.06 89 GLU A O 1
ATOM 749 N N . ALA A 1 90 ? -9.929 6.205 12.370 1.00 85.50 90 ALA A N 1
ATOM 750 C CA . ALA A 1 90 ? -8.576 5.699 12.489 1.00 85.50 90 ALA A CA 1
ATOM 751 C C . ALA A 1 90 ? -7.718 6.615 13.361 1.00 85.50 90 ALA A C 1
ATOM 753 O O . ALA A 1 90 ? -7.774 7.841 13.287 1.00 85.50 90 ALA A O 1
ATOM 754 N N . LYS A 1 91 ? -6.854 5.996 14.164 1.00 83.06 91 LYS A N 1
ATOM 755 C CA . LYS A 1 91 ? -5.860 6.722 14.962 1.00 83.06 91 LYS A CA 1
ATOM 756 C C . LYS A 1 91 ? -4.444 6.563 14.433 1.00 83.06 91 LYS A C 1
ATOM 758 O O . LYS A 1 91 ? -3.541 7.229 14.934 1.00 83.06 91 LYS A O 1
ATOM 763 N N . ARG A 1 92 ? -4.247 5.669 13.458 1.00 87.56 92 ARG A N 1
ATOM 764 C CA . ARG A 1 92 ? -2.931 5.314 12.929 1.00 87.56 92 ARG A CA 1
ATOM 765 C C . ARG A 1 92 ? -2.920 5.116 11.422 1.00 87.56 92 ARG A C 1
ATOM 767 O O . ARG A 1 92 ? -3.855 4.561 10.846 1.00 87.56 92 ARG A O 1
ATOM 774 N N . LEU A 1 93 ? -1.806 5.504 10.812 1.00 90.88 93 LEU A N 1
ATOM 775 C CA . LEU A 1 93 ? -1.477 5.260 9.414 1.00 90.88 93 LEU A CA 1
ATOM 776 C C . LEU A 1 93 ? -0.028 4.783 9.319 1.00 90.88 93 LEU A C 1
ATOM 778 O O . LEU A 1 93 ? 0.884 5.403 9.866 1.00 90.88 93 LEU A O 1
ATOM 782 N N . TYR A 1 94 ? 0.190 3.691 8.594 1.00 92.25 94 TYR A N 1
ATOM 783 C CA . TYR A 1 94 ? 1.511 3.100 8.431 1.00 92.25 94 TYR A CA 1
ATOM 784 C C . TYR A 1 94 ? 2.058 3.386 7.047 1.00 92.25 94 TYR A C 1
ATOM 786 O O . TYR A 1 94 ? 1.367 3.147 6.065 1.00 92.25 94 TYR A O 1
ATOM 794 N N . VAL A 1 95 ? 3.310 3.824 6.948 1.00 92.69 95 VAL A N 1
ATOM 795 C CA . VAL A 1 95 ? 3.969 4.083 5.664 1.00 92.69 95 VAL A CA 1
ATOM 796 C C . VAL A 1 95 ? 5.215 3.220 5.547 1.00 92.69 95 VAL A C 1
ATOM 798 O O . VAL A 1 95 ? 6.174 3.374 6.296 1.00 92.69 95 VAL A O 1
ATOM 801 N N . VAL A 1 96 ? 5.204 2.299 4.593 1.00 92.31 96 VAL A N 1
ATOM 802 C CA . VAL A 1 96 ? 6.362 1.508 4.186 1.00 92.31 96 VAL A CA 1
ATOM 803 C C . VAL A 1 96 ? 7.106 2.282 3.104 1.00 92.31 96 VAL A C 1
ATOM 805 O O . VAL A 1 96 ? 6.695 2.289 1.941 1.00 92.31 96 VAL A O 1
ATOM 808 N N . ASP A 1 97 ? 8.213 2.903 3.492 1.00 89.88 97 ASP A N 1
ATOM 809 C CA . ASP A 1 97 ? 9.115 3.602 2.584 1.00 89.88 97 ASP A CA 1
ATOM 810 C C . ASP A 1 97 ? 10.211 2.648 2.098 1.00 89.88 97 ASP A C 1
ATOM 812 O O . ASP A 1 97 ? 10.986 2.093 2.880 1.00 89.88 97 ASP A O 1
ATOM 816 N N . PHE A 1 98 ? 10.281 2.451 0.785 1.00 89.69 98 PHE A N 1
ATOM 817 C CA . PHE A 1 98 ? 11.329 1.669 0.133 1.00 89.69 98 PHE A CA 1
ATOM 818 C C . PHE A 1 98 ? 12.109 2.482 -0.907 1.00 89.69 98 PHE A C 1
ATOM 820 O O . PHE A 1 98 ? 12.678 1.917 -1.840 1.00 89.69 98 PHE A O 1
ATOM 827 N N . THR A 1 99 ? 12.202 3.800 -0.727 1.00 87.44 99 THR A N 1
ATOM 828 C CA . THR A 1 99 ? 12.936 4.729 -1.601 1.00 87.44 99 THR A CA 1
ATOM 829 C C . THR A 1 99 ? 14.399 4.329 -1.804 1.00 87.44 99 THR A C 1
ATOM 831 O O . THR A 1 99 ? 14.903 4.408 -2.924 1.00 87.44 99 THR A O 1
ATOM 834 N N . LYS A 1 100 ? 15.077 3.770 -0.784 1.00 84.12 100 LYS A N 1
ATOM 835 C CA . LYS A 1 100 ? 16.458 3.247 -0.935 1.00 84.12 100 LYS A CA 1
ATOM 836 C C . LYS A 1 100 ? 16.579 2.075 -1.914 1.00 84.12 100 LYS A C 1
ATOM 838 O O . LYS A 1 100 ? 17.683 1.700 -2.286 1.00 84.12 100 LYS A O 1
ATOM 843 N N . LEU A 1 101 ? 15.463 1.466 -2.310 1.00 85.06 101 LEU A N 1
ATOM 844 C CA . LEU A 1 101 ? 15.418 0.362 -3.263 1.00 85.06 101 LEU A CA 1
ATOM 845 C C . LEU A 1 101 ? 15.043 0.809 -4.678 1.00 85.06 101 LEU A C 1
ATOM 847 O O . LEU A 1 101 ? 14.781 -0.049 -5.517 1.00 85.06 101 LEU A O 1
ATOM 851 N N . LYS A 1 102 ? 15.025 2.117 -4.964 1.00 85.69 102 LYS A N 1
ATOM 852 C CA . LYS A 1 102 ? 14.661 2.675 -6.273 1.00 85.69 102 LYS A CA 1
ATOM 853 C C . LYS A 1 102 ? 15.401 2.016 -7.438 1.00 85.69 102 LYS A C 1
ATOM 855 O O . LYS A 1 102 ? 14.756 1.593 -8.392 1.00 85.69 102 LYS A O 1
ATOM 860 N N . ASP A 1 103 ? 16.723 1.886 -7.362 1.00 82.81 103 ASP A N 1
ATOM 861 C CA . ASP A 1 103 ? 17.509 1.318 -8.467 1.00 82.81 103 ASP A CA 1
ATOM 862 C C . ASP A 1 103 ? 17.215 -0.174 -8.670 1.00 82.81 103 ASP A C 1
ATOM 864 O O . ASP A 1 103 ? 17.058 -0.635 -9.803 1.00 82.81 103 ASP A O 1
ATOM 868 N N . GLU A 1 104 ? 17.059 -0.924 -7.570 1.00 84.44 104 GLU A N 1
ATOM 869 C CA . GLU A 1 104 ? 16.617 -2.321 -7.620 1.00 84.44 104 GLU A CA 1
ATOM 870 C C . GLU A 1 104 ? 15.215 -2.419 -8.237 1.00 84.44 104 GLU A C 1
ATOM 872 O O . GLU A 1 104 ? 14.987 -3.249 -9.112 1.00 84.44 104 GLU A O 1
ATOM 877 N N . PHE A 1 105 ? 14.289 -1.544 -7.839 1.00 84.06 105 PHE A N 1
ATOM 878 C CA . PHE A 1 105 ? 12.926 -1.505 -8.360 1.00 84.06 105 PHE A CA 1
ATOM 879 C C . PHE A 1 105 ? 12.905 -1.210 -9.864 1.00 84.06 105 PHE A C 1
ATOM 881 O O . PHE A 1 105 ? 12.251 -1.925 -10.625 1.00 84.06 105 PHE A O 1
ATOM 888 N N . LEU A 1 106 ? 13.642 -0.191 -10.314 1.00 80.56 106 LEU A N 1
ATOM 889 C CA . LEU A 1 106 ? 13.696 0.196 -11.723 1.00 80.56 106 LEU A CA 1
ATOM 890 C C . LEU A 1 106 ? 14.267 -0.936 -12.582 1.00 80.56 106 LEU A C 1
ATOM 892 O O . LEU A 1 106 ? 13.664 -1.284 -13.597 1.00 80.56 106 LEU A O 1
ATOM 896 N N . ALA A 1 107 ? 15.347 -1.584 -12.137 1.00 76.00 107 ALA A N 1
ATOM 897 C CA . ALA A 1 107 ? 15.895 -2.760 -12.813 1.00 76.00 107 ALA A CA 1
ATOM 898 C C . ALA A 1 107 ? 14.899 -3.940 -12.853 1.00 76.00 107 ALA A C 1
ATOM 900 O O . ALA A 1 107 ? 14.882 -4.727 -13.800 1.00 76.00 107 ALA A O 1
ATOM 901 N N . GLU A 1 108 ? 14.043 -4.065 -11.838 1.00 69.19 108 GLU A N 1
ATOM 902 C CA . GLU A 1 108 ? 13.076 -5.153 -11.703 1.00 69.19 108 GLU A CA 1
ATOM 903 C C . GLU A 1 108 ? 11.795 -4.970 -12.513 1.00 69.19 108 GLU A C 1
ATOM 905 O O . GLU A 1 108 ? 11.171 -5.978 -12.853 1.00 69.19 108 GLU A O 1
ATOM 910 N N . THR A 1 109 ? 11.395 -3.739 -12.847 1.00 63.69 109 THR A N 1
ATOM 911 C CA . THR A 1 109 ? 10.229 -3.492 -13.722 1.00 63.69 109 THR A CA 1
ATOM 912 C C . THR A 1 109 ? 10.371 -4.136 -15.109 1.00 63.69 109 THR A C 1
ATOM 914 O O . THR A 1 109 ? 9.369 -4.373 -15.781 1.00 63.69 109 THR A O 1
ATOM 917 N N . ALA A 1 110 ? 11.589 -4.529 -15.495 1.00 60.38 110 ALA A N 1
ATOM 918 C CA . ALA A 1 110 ? 11.878 -5.326 -16.685 1.00 60.38 110 ALA A CA 1
ATOM 919 C C . ALA A 1 110 ? 11.704 -6.854 -16.494 1.00 60.38 110 ALA A C 1
ATOM 921 O O . ALA A 1 110 ? 11.907 -7.616 -17.438 1.00 60.38 110 ALA A O 1
ATOM 922 N N . THR A 1 111 ? 11.355 -7.336 -15.293 1.00 60.97 111 THR A N 1
ATOM 923 C CA . THR A 1 111 ? 11.325 -8.771 -14.944 1.00 60.97 111 THR A CA 1
ATOM 924 C C . THR A 1 111 ? 9.952 -9.256 -14.448 1.00 60.97 111 THR A C 1
ATOM 926 O O . THR A 1 111 ? 9.328 -8.664 -13.564 1.00 60.97 111 THR A O 1
ATOM 929 N N . HIS A 1 112 ? 9.505 -10.406 -14.970 1.00 62.75 112 HIS A N 1
ATOM 930 C CA . HIS A 1 112 ? 8.175 -10.996 -14.720 1.00 62.75 112 HIS A CA 1
ATOM 931 C C . HIS A 1 112 ? 7.972 -11.622 -13.324 1.00 62.75 112 HIS A C 1
ATOM 933 O O . HIS A 1 112 ? 6.870 -12.056 -12.999 1.00 62.75 112 HIS A O 1
ATOM 939 N N . ARG A 1 113 ? 9.023 -11.749 -12.501 1.00 62.81 113 ARG A N 1
ATOM 940 C CA . ARG A 1 113 ? 9.004 -12.563 -11.267 1.00 62.81 113 ARG A CA 1
ATOM 941 C C . ARG A 1 113 ? 8.963 -11.731 -9.979 1.00 62.81 113 ARG A C 1
ATOM 943 O O . ARG A 1 113 ? 9.234 -10.527 -9.980 1.00 62.81 113 ARG A O 1
ATOM 950 N N . LEU A 1 114 ? 8.639 -12.429 -8.880 1.00 60.78 114 LEU A N 1
ATOM 951 C CA . LEU A 1 114 ? 8.763 -11.972 -7.491 1.00 60.78 114 LEU A CA 1
ATOM 952 C C . LEU A 1 114 ? 10.178 -11.439 -7.254 1.00 60.78 114 LEU A C 1
ATOM 954 O O . LEU A 1 114 ? 11.169 -12.158 -7.422 1.00 60.78 114 LEU A O 1
ATOM 958 N N . SER A 1 115 ? 10.261 -10.178 -6.868 1.00 70.06 115 SER A N 1
ATOM 959 C CA . SER A 1 115 ? 11.494 -9.415 -6.965 1.00 70.06 115 SER A CA 1
ATOM 960 C C . SER A 1 115 ? 12.272 -9.378 -5.640 1.00 70.06 115 SER A C 1
ATOM 962 O O . SER A 1 115 ? 11.737 -9.750 -4.588 1.00 70.06 115 SER A O 1
ATOM 964 N N . LYS A 1 116 ? 13.553 -8.983 -5.659 1.00 80.12 116 LYS A N 1
ATOM 965 C CA . LYS A 1 116 ? 14.340 -8.801 -4.425 1.00 80.12 116 LYS A CA 1
ATOM 966 C C . LYS A 1 116 ? 13.713 -7.702 -3.567 1.00 80.12 116 LYS A C 1
ATOM 968 O O . LYS A 1 116 ? 13.592 -7.901 -2.357 1.00 80.12 116 LYS A O 1
ATOM 973 N N . VAL A 1 117 ? 13.230 -6.626 -4.192 1.00 85.44 117 VAL A N 1
ATOM 974 C CA . VAL A 1 117 ? 12.491 -5.546 -3.516 1.00 85.44 117 VAL A CA 1
ATOM 975 C C . VAL A 1 117 ? 11.223 -6.082 -2.858 1.00 85.44 117 VAL A C 1
ATOM 977 O O . VAL A 1 117 ? 11.029 -5.912 -1.655 1.00 85.44 117 VAL A O 1
ATOM 980 N N . THR A 1 118 ? 10.413 -6.838 -3.605 1.00 86.62 118 THR A N 1
ATOM 981 C CA . THR A 1 118 ? 9.158 -7.412 -3.089 1.00 86.62 118 THR A CA 1
ATOM 982 C C . THR A 1 118 ? 9.412 -8.309 -1.873 1.00 86.62 118 THR A C 1
ATOM 984 O O . THR A 1 118 ? 8.677 -8.251 -0.892 1.00 86.62 118 THR A O 1
ATOM 987 N N . LYS A 1 119 ? 10.494 -9.104 -1.879 1.00 85.88 119 LYS A N 1
ATOM 988 C CA . LYS A 1 119 ? 10.880 -9.950 -0.734 1.00 85.88 119 LYS A CA 1
ATOM 989 C C . LYS A 1 119 ? 11.294 -9.142 0.496 1.00 85.88 119 LYS A C 1
ATOM 991 O O . LYS A 1 119 ? 10.993 -9.565 1.611 1.00 85.88 119 LYS A O 1
ATOM 996 N N . LYS A 1 120 ? 11.998 -8.018 0.322 1.00 86.69 120 LYS A N 1
ATOM 997 C CA . LYS A 1 120 ? 12.376 -7.129 1.435 1.00 86.69 120 LYS A CA 1
ATOM 998 C C . LYS A 1 120 ? 11.122 -6.525 2.081 1.00 86.69 120 LYS A C 1
ATOM 1000 O O . LYS A 1 120 ? 10.973 -6.614 3.295 1.00 86.69 120 LYS A O 1
ATOM 1005 N N . ILE A 1 121 ? 10.178 -6.049 1.271 1.00 89.94 121 ILE A N 1
ATOM 1006 C CA . ILE A 1 121 ? 8.897 -5.501 1.746 1.00 89.94 121 ILE A CA 1
ATOM 1007 C C . ILE A 1 121 ? 8.042 -6.588 2.412 1.00 89.94 121 ILE A C 1
ATOM 1009 O O . ILE A 1 121 ? 7.543 -6.392 3.516 1.00 89.94 121 ILE A O 1
ATOM 1013 N N . LEU A 1 122 ? 7.953 -7.781 1.815 1.00 89.62 122 LEU A N 1
ATOM 1014 C CA . LEU A 1 122 ? 7.239 -8.919 2.400 1.00 89.62 122 LEU A CA 1
ATOM 1015 C C . LEU A 1 122 ? 7.765 -9.280 3.797 1.00 89.62 122 LEU A C 1
ATOM 1017 O O . LEU A 1 122 ? 6.970 -9.606 4.676 1.00 89.62 122 LEU A O 1
ATOM 1021 N N . LYS A 1 123 ? 9.083 -9.212 4.034 1.00 85.75 123 LYS A N 1
ATOM 1022 C CA . LYS A 1 123 ? 9.666 -9.451 5.368 1.00 85.75 123 LYS A CA 1
ATOM 1023 C C . LYS A 1 123 ? 9.188 -8.418 6.390 1.00 85.75 123 LYS A C 1
ATOM 1025 O O . LYS A 1 123 ? 8.856 -8.808 7.507 1.00 85.75 123 LYS A O 1
ATOM 1030 N N . VAL A 1 124 ? 9.155 -7.137 6.014 1.00 86.19 124 VAL A N 1
ATOM 1031 C CA . VAL A 1 124 ? 8.653 -6.040 6.861 1.00 86.19 124 VAL A CA 1
ATOM 1032 C C . VAL A 1 124 ? 7.176 -6.266 7.181 1.00 86.19 124 VAL A C 1
ATOM 1034 O O . VAL A 1 124 ? 6.812 -6.322 8.351 1.00 86.19 124 VAL A O 1
ATOM 1037 N N . LEU A 1 125 ? 6.344 -6.523 6.168 1.00 89.81 125 LEU A N 1
ATOM 1038 C CA . LEU A 1 125 ? 4.908 -6.755 6.350 1.00 89.81 125 LEU A CA 1
ATOM 1039 C C . LEU A 1 125 ? 4.606 -8.023 7.157 1.00 89.81 125 LEU A C 1
ATOM 1041 O O . LEU A 1 125 ? 3.749 -8.010 8.030 1.00 89.81 125 LEU A O 1
ATOM 1045 N N . THR A 1 126 ? 5.343 -9.114 6.941 1.00 88.06 126 THR A N 1
ATOM 1046 C CA . THR A 1 126 ? 5.171 -10.354 7.722 1.00 88.06 126 THR A CA 1
ATOM 1047 C C . THR A 1 126 ? 5.448 -10.127 9.209 1.00 88.06 126 THR A C 1
ATOM 1049 O O . THR A 1 126 ? 4.798 -10.733 10.057 1.00 88.06 126 THR A O 1
ATOM 1052 N N . LYS A 1 127 ? 6.403 -9.248 9.535 1.00 82.06 127 LYS A N 1
ATOM 1053 C CA . LYS A 1 127 ? 6.738 -8.886 10.918 1.00 82.06 127 LYS A CA 1
ATOM 1054 C C . LYS A 1 127 ? 5.746 -7.914 11.527 1.00 82.06 127 LYS A C 1
ATOM 1056 O O . LYS A 1 127 ? 5.359 -8.103 12.673 1.00 82.06 127 LYS A O 1
ATOM 1061 N N . PHE A 1 128 ? 5.327 -6.922 10.746 1.00 84.88 128 PHE A N 1
ATOM 1062 C CA . PHE A 1 128 ? 4.254 -6.007 11.115 1.00 84.88 128 PHE A CA 1
ATOM 1063 C C . PHE A 1 128 ? 2.941 -6.755 11.400 1.00 84.88 128 PHE A C 1
ATOM 1065 O O . PHE A 1 128 ? 2.163 -6.343 12.255 1.00 84.88 128 PHE A O 1
ATOM 1072 N N . ASN A 1 129 ? 2.747 -7.904 10.742 1.00 85.56 129 ASN A N 1
ATOM 1073 C CA . ASN A 1 129 ? 1.641 -8.831 10.963 1.00 85.56 129 ASN A CA 1
ATOM 1074 C C . ASN A 1 129 ? 0.264 -8.148 10.800 1.00 85.56 129 ASN A C 1
ATOM 1076 O O . ASN A 1 129 ? -0.533 -8.151 11.749 1.00 85.56 129 ASN A O 1
ATOM 1080 N N . PRO A 1 130 ? -0.015 -7.560 9.613 1.00 89.06 130 PRO A N 1
ATOM 1081 C CA . PRO A 1 130 ? -1.307 -6.955 9.304 1.00 89.06 130 PRO A CA 1
ATOM 1082 C C . PRO A 1 130 ? -2.419 -8.005 9.371 1.00 89.06 130 PRO A C 1
ATOM 1084 O O . PRO A 1 130 ? -2.168 -9.193 9.163 1.00 89.06 130 PRO A O 1
ATOM 1087 N N . TYR A 1 131 ? -3.645 -7.607 9.690 1.00 89.38 131 TYR A N 1
ATOM 1088 C CA . TYR A 1 131 ? -4.786 -8.521 9.696 1.00 89.38 131 TYR A CA 1
ATOM 1089 C C . TYR A 1 131 ? -6.078 -7.777 9.388 1.00 89.38 131 TYR A C 1
ATOM 1091 O O . TYR A 1 131 ? -6.390 -6.806 10.074 1.00 89.38 131 TYR A O 1
ATOM 1099 N N . ALA A 1 132 ? -6.826 -8.250 8.386 1.00 90.38 132 ALA A N 1
ATOM 1100 C CA . ALA A 1 132 ? -7.967 -7.515 7.834 1.00 90.38 132 ALA A CA 1
ATOM 1101 C C . ALA A 1 132 ? -7.586 -6.054 7.517 1.00 90.38 132 ALA A C 1
ATOM 1103 O O . ALA A 1 132 ? -8.303 -5.115 7.830 1.00 90.38 132 ALA A O 1
ATOM 1104 N N . SER A 1 133 ? -6.374 -5.866 6.992 1.00 93.00 133 SER A N 1
ATOM 1105 C CA . SER A 1 133 ? -5.791 -4.548 6.747 1.00 93.00 133 SER A CA 1
ATOM 1106 C C . SER A 1 133 ? -6.071 -4.070 5.325 1.00 93.00 133 SER A C 1
ATOM 1108 O O . SER A 1 133 ? -6.330 -4.877 4.425 1.00 93.00 133 SER A O 1
ATOM 1110 N N . THR A 1 134 ? -5.901 -2.769 5.108 1.00 95.50 134 THR A N 1
ATOM 1111 C CA . THR A 1 134 ? -5.950 -2.142 3.785 1.00 95.50 134 THR A CA 1
ATOM 1112 C C . THR A 1 134 ? -4.531 -1.803 3.329 1.00 95.50 134 THR A C 1
ATOM 1114 O O . THR A 1 134 ? -3.804 -1.086 4.015 1.00 95.50 134 THR A O 1
ATOM 1117 N N . LEU A 1 135 ? -4.116 -2.322 2.169 1.00 97.25 135 LEU A N 1
ATOM 1118 C CA . LEU A 1 135 ? -2.838 -1.990 1.533 1.00 97.25 135 LEU A CA 1
ATOM 1119 C C . LEU A 1 135 ? -3.054 -0.902 0.479 1.00 97.25 135 LEU A C 1
ATOM 1121 O O . LEU A 1 135 ? -3.655 -1.159 -0.561 1.00 97.25 135 LEU A O 1
ATOM 1125 N N . ILE A 1 136 ? -2.535 0.294 0.713 1.00 96.25 136 ILE A N 1
ATOM 1126 C CA . ILE A 1 136 ? -2.619 1.434 -0.200 1.00 96.25 136 ILE A CA 1
ATOM 1127 C C . ILE A 1 136 ? -1.298 1.527 -0.957 1.00 96.25 136 ILE A C 1
ATOM 1129 O O . ILE A 1 136 ? -0.235 1.562 -0.351 1.00 96.25 136 ILE A O 1
ATOM 1133 N N . ALA A 1 137 ? -1.324 1.549 -2.283 1.00 95.62 137 ALA A N 1
ATOM 1134 C CA . ALA A 1 137 ? -0.118 1.567 -3.099 1.00 95.62 137 ALA A CA 1
ATOM 1135 C C . ALA A 1 137 ? -0.175 2.701 -4.112 1.00 95.62 137 ALA A C 1
ATOM 1137 O O . ALA A 1 137 ? -1.023 2.702 -5.006 1.00 95.62 137 ALA A O 1
ATOM 1138 N N . VAL A 1 138 ? 0.749 3.652 -3.975 1.00 90.81 138 VAL A N 1
ATOM 1139 C CA . VAL A 1 138 ? 0.711 4.907 -4.732 1.00 90.81 138 VAL A CA 1
ATOM 1140 C C . VAL A 1 138 ? 1.689 4.883 -5.899 1.00 90.81 138 VAL A C 1
ATOM 1142 O O . VAL A 1 138 ? 2.851 4.488 -5.767 1.00 90.81 138 VAL A O 1
ATOM 1145 N N . GLY A 1 139 ? 1.217 5.302 -7.072 1.00 90.50 139 GLY A N 1
ATOM 1146 C CA . GLY A 1 139 ? 2.037 5.453 -8.265 1.00 90.50 139 GLY A CA 1
ATOM 1147 C C . GLY A 1 139 ? 2.748 4.150 -8.656 1.00 90.50 139 GLY A C 1
ATOM 1148 O O . GLY A 1 139 ? 2.087 3.147 -8.946 1.00 90.50 139 GLY A O 1
ATOM 1149 N N . PRO A 1 140 ? 4.092 4.134 -8.708 1.00 89.19 140 PRO A N 1
ATOM 1150 C CA . PRO A 1 140 ? 4.863 2.950 -9.091 1.00 89.19 140 PRO A CA 1
ATOM 1151 C C . PRO A 1 140 ? 4.758 1.801 -8.072 1.00 89.19 140 PRO A C 1
ATOM 1153 O O . PRO A 1 140 ? 4.914 0.636 -8.452 1.00 89.19 140 PRO A O 1
ATOM 1156 N N . ALA A 1 141 ? 4.436 2.091 -6.803 1.00 91.81 141 ALA A N 1
ATOM 1157 C CA . ALA A 1 141 ? 4.292 1.077 -5.758 1.00 91.81 141 ALA A CA 1
ATOM 1158 C C . ALA A 1 141 ? 3.132 0.103 -6.029 1.00 91.81 141 ALA A C 1
ATOM 1160 O O . ALA A 1 141 ? 3.146 -1.022 -5.526 1.00 91.81 141 ALA A O 1
ATOM 1161 N N . ALA A 1 142 ? 2.178 0.480 -6.890 1.00 92.75 142 ALA A N 1
ATOM 1162 C CA . ALA A 1 142 ? 1.106 -0.396 -7.356 1.00 92.75 142 ALA A CA 1
ATOM 1163 C C . ALA A 1 142 ? 1.636 -1.733 -7.908 1.00 92.75 142 ALA A C 1
ATOM 1165 O O . ALA A 1 142 ? 1.071 -2.789 -7.628 1.00 92.75 142 ALA A O 1
ATOM 1166 N N . CYS A 1 143 ? 2.772 -1.718 -8.617 1.00 89.62 143 CYS A N 1
ATOM 1167 C CA . CYS A 1 143 ? 3.393 -2.938 -9.140 1.00 89.62 143 CYS A CA 1
ATOM 1168 C C . CYS A 1 143 ? 3.810 -3.900 -8.021 1.00 89.62 143 CYS A C 1
ATOM 1170 O O . CYS A 1 143 ? 3.682 -5.117 -8.158 1.00 89.62 143 CYS A O 1
ATOM 1172 N N . ILE A 1 144 ? 4.320 -3.355 -6.913 1.00 91.00 144 ILE A N 1
ATOM 1173 C CA . ILE A 1 144 ? 4.742 -4.135 -5.751 1.00 91.00 144 ILE A CA 1
ATOM 1174 C C . ILE A 1 144 ? 3.531 -4.697 -5.020 1.00 91.00 144 ILE A C 1
ATOM 1176 O O . ILE A 1 144 ? 3.538 -5.881 -4.699 1.00 91.00 144 ILE A O 1
ATOM 1180 N N . ALA A 1 145 ? 2.488 -3.894 -4.796 1.00 94.00 145 ALA A N 1
ATOM 1181 C CA . ALA A 1 145 ? 1.269 -4.367 -4.146 1.00 94.00 145 ALA A CA 1
ATOM 1182 C C . ALA A 1 145 ? 0.651 -5.544 -4.902 1.00 94.00 145 ALA A C 1
ATOM 1184 O O . ALA A 1 145 ? 0.410 -6.585 -4.297 1.00 94.00 145 ALA A O 1
ATOM 1185 N N . VAL A 1 146 ? 0.509 -5.426 -6.229 1.00 92.00 146 VAL A N 1
ATOM 1186 C CA . VAL A 1 146 ? 0.017 -6.514 -7.087 1.00 92.00 146 VAL A CA 1
ATOM 1187 C C . VAL A 1 146 ? 0.878 -7.767 -6.923 1.00 92.00 146 VAL A C 1
ATOM 1189 O O . VAL A 1 146 ? 0.340 -8.842 -6.665 1.00 92.00 146 VAL A O 1
ATOM 1192 N N . LYS A 1 147 ? 2.212 -7.646 -6.997 1.00 90.25 147 LYS A N 1
ATOM 1193 C CA . LYS A 1 147 ? 3.125 -8.784 -6.791 1.00 90.25 147 LYS A CA 1
ATOM 1194 C C . LYS A 1 147 ? 2.987 -9.395 -5.391 1.00 90.25 147 LYS A C 1
ATOM 1196 O O . LYS A 1 147 ? 2.985 -10.617 -5.274 1.00 90.25 147 LYS A O 1
ATOM 1201 N N . LEU A 1 148 ? 2.847 -8.582 -4.343 1.00 91.69 148 LEU A N 1
ATOM 1202 C CA . LEU A 1 148 ? 2.703 -9.051 -2.963 1.00 91.69 148 LEU A CA 1
ATOM 1203 C C . LEU A 1 148 ? 1.449 -9.905 -2.788 1.00 91.69 148 LEU A C 1
ATOM 1205 O O . LEU A 1 148 ? 1.578 -11.052 -2.369 1.00 91.69 148 LEU A O 1
ATOM 1209 N N . VAL A 1 149 ? 0.265 -9.387 -3.128 1.00 92.00 149 VAL A N 1
ATOM 1210 C CA . VAL A 1 149 ? -0.985 -10.142 -2.920 1.00 92.00 149 VAL A CA 1
ATOM 1211 C C . VAL A 1 149 ? -1.140 -11.295 -3.903 1.00 92.00 149 VAL A C 1
ATOM 1213 O O . VAL A 1 149 ? -1.613 -12.364 -3.535 1.00 92.00 149 VAL A O 1
ATOM 1216 N N . CYS A 1 150 ? -0.665 -11.148 -5.141 1.00 90.31 150 CYS A N 1
ATOM 1217 C CA . CYS A 1 150 ? -0.803 -12.220 -6.120 1.00 90.31 150 CYS A CA 1
ATOM 1218 C C . CYS A 1 150 ? 0.160 -13.387 -5.888 1.00 90.31 150 CYS A C 1
ATOM 1220 O O . CYS A 1 150 ? -0.148 -14.503 -6.299 1.00 90.31 150 CYS A O 1
ATOM 1222 N N . GLN A 1 151 ? 1.332 -13.145 -5.293 1.00 87.81 151 GLN A N 1
ATOM 1223 C CA . GLN A 1 151 ? 2.402 -14.148 -5.186 1.00 87.81 151 GLN A CA 1
ATOM 1224 C C . GLN A 1 151 ? 2.664 -14.607 -3.742 1.00 87.81 151 GLN A C 1
ATOM 1226 O O . GLN A 1 151 ? 3.530 -15.455 -3.530 1.00 87.81 151 GLN A O 1
ATOM 1231 N N . SER A 1 152 ? 1.946 -14.067 -2.753 1.00 89.88 152 SER A N 1
ATOM 1232 C CA . SER A 1 152 ? 2.035 -14.476 -1.350 1.00 89.88 152 SER A CA 1
ATOM 1233 C C . SER A 1 152 ? 0.646 -14.755 -0.789 1.00 89.88 152 SER A C 1
ATOM 1235 O O . SER A 1 152 ? -0.088 -13.819 -0.475 1.00 89.88 152 SER A O 1
ATOM 1237 N N . ASP A 1 153 ? 0.325 -16.036 -0.586 1.00 90.31 153 ASP A N 1
ATOM 1238 C CA . ASP A 1 153 ? -0.924 -16.464 0.063 1.00 90.31 153 ASP A CA 1
ATOM 1239 C C . ASP A 1 153 ? -1.088 -15.795 1.431 1.00 90.31 153 ASP A C 1
ATOM 1241 O O . ASP A 1 153 ? -2.170 -15.353 1.798 1.00 90.31 153 ASP A O 1
ATOM 1245 N N . LEU A 1 154 ? 0.024 -15.619 2.156 1.00 90.75 154 LEU A N 1
ATOM 1246 C CA . LEU A 1 154 ? 0.013 -14.909 3.426 1.00 90.75 154 LEU A CA 1
ATOM 1247 C C . LEU A 1 154 ? -0.460 -13.460 3.264 1.00 90.75 154 LEU A C 1
ATOM 1249 O O . LEU A 1 154 ? -1.164 -12.977 4.132 1.00 90.75 154 LEU A O 1
ATOM 1253 N N . MET A 1 155 ? -0.072 -12.738 2.211 1.00 93.25 155 MET A N 1
ATOM 1254 C CA . MET A 1 155 ? -0.521 -11.348 2.039 1.00 93.25 155 MET A CA 1
ATOM 1255 C C . MET A 1 155 ? -1.981 -11.280 1.584 1.00 93.25 155 MET A C 1
ATOM 1257 O O . MET A 1 155 ? -2.722 -10.459 2.113 1.00 93.25 155 MET A O 1
ATOM 1261 N N . ASP A 1 156 ? -2.399 -12.173 0.684 1.00 93.75 156 ASP A N 1
ATOM 1262 C CA . ASP A 1 156 ? -3.798 -12.330 0.246 1.00 93.75 156 ASP A CA 1
ATOM 1263 C C . ASP A 1 156 ? -4.744 -12.623 1.431 1.00 93.75 156 ASP A C 1
ATOM 1265 O O . ASP A 1 156 ? -5.850 -12.100 1.509 1.00 93.75 156 ASP A O 1
ATOM 1269 N N . GLU A 1 157 ? -4.291 -13.397 2.424 1.00 92.50 157 GLU A N 1
ATOM 1270 C CA . GLU A 1 157 ? -5.066 -13.669 3.645 1.00 92.50 157 GLU A CA 1
ATOM 1271 C C . GLU A 1 157 ? -5.074 -12.524 4.666 1.00 92.50 157 GLU A C 1
ATOM 1273 O O . GLU A 1 157 ? -5.947 -12.473 5.533 1.00 92.50 157 GLU A O 1
ATOM 1278 N N . ARG A 1 158 ? -4.073 -11.641 4.632 1.00 92.69 158 ARG A N 1
ATOM 1279 C CA . ARG A 1 158 ? -3.847 -10.623 5.673 1.00 92.69 158 ARG A CA 1
ATOM 1280 C C . ARG A 1 158 ? -4.412 -9.264 5.292 1.00 92.69 158 ARG A C 1
ATOM 1282 O O . ARG A 1 158 ? -4.793 -8.504 6.184 1.00 92.69 158 ARG A O 1
ATOM 1289 N N . PHE A 1 159 ? -4.481 -8.984 3.995 1.00 94.88 159 PHE A N 1
ATOM 1290 C CA . PHE A 1 159 ? -5.098 -7.785 3.456 1.00 94.88 159 PHE A CA 1
ATOM 1291 C C . PHE A 1 159 ? -6.498 -8.097 2.948 1.00 94.88 159 PHE A C 1
ATOM 1293 O O . PHE A 1 159 ? -6.693 -8.902 2.038 1.00 94.88 159 PHE A O 1
ATOM 1300 N N . GLU A 1 160 ? -7.477 -7.412 3.524 1.00 94.44 160 GLU A N 1
ATOM 1301 C CA . GLU A 1 160 ? -8.852 -7.462 3.041 1.00 94.44 160 GLU A CA 1
ATOM 1302 C C . GLU A 1 160 ? -8.986 -6.706 1.718 1.00 94.44 160 GLU A C 1
ATOM 1304 O O . GLU A 1 160 ? -9.737 -7.118 0.828 1.00 94.44 160 GLU A O 1
ATOM 1309 N N . ARG A 1 161 ? -8.197 -5.635 1.560 1.00 94.81 161 ARG A N 1
ATOM 1310 C CA . ARG A 1 161 ? -8.253 -4.749 0.404 1.00 94.81 161 ARG A CA 1
ATOM 1311 C C . ARG A 1 161 ? -6.875 -4.274 -0.045 1.00 94.81 161 ARG A C 1
ATOM 1313 O O . ARG A 1 161 ? -6.002 -3.983 0.770 1.00 94.81 161 ARG A O 1
ATOM 1320 N N . VAL A 1 162 ? -6.720 -4.128 -1.357 1.00 96.88 162 VAL A N 1
ATOM 1321 C CA . VAL A 1 162 ? -5.630 -3.394 -2.005 1.00 96.88 162 VAL A CA 1
ATOM 1322 C C . VAL A 1 162 ? -6.213 -2.201 -2.747 1.00 96.88 162 VAL A C 1
ATOM 1324 O O . VAL A 1 162 ? -7.124 -2.356 -3.557 1.00 96.88 162 VAL A O 1
ATOM 1327 N N . VAL A 1 163 ? -5.663 -1.020 -2.498 1.00 96.81 163 VAL A N 1
ATOM 1328 C CA . VAL A 1 163 ? -6.057 0.239 -3.128 1.00 96.81 163 VAL A CA 1
ATOM 1329 C C . VAL A 1 163 ? -4.893 0.740 -3.968 1.00 96.81 163 VAL A C 1
ATOM 1331 O O . VAL A 1 163 ? -3.822 1.047 -3.449 1.00 96.81 163 VAL A O 1
ATOM 1334 N N . LEU A 1 164 ? -5.084 0.794 -5.281 1.00 96.50 164 LEU A N 1
ATOM 1335 C CA . LEU A 1 164 ? -4.097 1.295 -6.227 1.00 96.50 164 LEU A CA 1
ATOM 1336 C C . LEU A 1 164 ? -4.397 2.764 -6.517 1.00 96.50 164 LEU A C 1
ATOM 1338 O O . LEU A 1 164 ? -5.376 3.059 -7.194 1.00 96.50 164 LEU A O 1
ATOM 1342 N N . VAL A 1 165 ? -3.554 3.668 -6.027 1.00 93.75 165 VAL A N 1
ATOM 1343 C CA . VAL A 1 165 ? -3.741 5.122 -6.150 1.00 93.75 165 VAL A CA 1
ATOM 1344 C C . VAL A 1 165 ? -2.828 5.664 -7.237 1.00 93.75 165 VAL A C 1
ATOM 1346 O O . VAL A 1 165 ? -1.613 5.455 -7.186 1.00 93.75 165 VAL A O 1
ATOM 1349 N N . ARG A 1 166 ? -3.409 6.326 -8.243 1.00 92.44 166 ARG A N 1
ATOM 1350 C CA . ARG A 1 166 ? -2.716 6.841 -9.437 1.00 92.44 166 ARG A CA 1
ATOM 1351 C C . ARG A 1 166 ? -1.716 5.824 -10.012 1.00 92.44 166 ARG A C 1
ATOM 1353 O O . ARG A 1 166 ? -0.546 6.151 -10.231 1.00 92.44 166 ARG A O 1
ATOM 1360 N N . PRO A 1 167 ? -2.107 4.546 -10.191 1.00 92.50 167 PRO A N 1
ATOM 1361 C CA . PRO A 1 167 ? -1.156 3.466 -10.431 1.00 92.50 167 PRO A CA 1
ATOM 1362 C C . PRO A 1 167 ? -0.321 3.730 -11.681 1.00 92.50 167 PRO A C 1
ATOM 1364 O O . PRO A 1 167 ? -0.867 4.014 -12.745 1.00 92.50 167 PRO A O 1
ATOM 1367 N N . LYS A 1 168 ? 1.004 3.566 -11.591 1.00 89.25 168 LYS A N 1
ATOM 1368 C CA . LYS A 1 168 ? 1.962 3.670 -12.709 1.00 89.25 168 LYS A CA 1
ATOM 1369 C C . LYS A 1 168 ? 2.467 2.279 -13.100 1.00 89.25 168 LYS A C 1
ATOM 1371 O O . LYS A 1 168 ? 3.588 1.899 -12.779 1.00 89.25 168 LYS A O 1
ATOM 1376 N N . LEU A 1 169 ? 1.604 1.506 -13.763 1.00 85.12 169 LEU A N 1
ATOM 1377 C CA . LEU A 1 169 ? 1.927 0.165 -14.262 1.00 85.12 169 LEU A CA 1
ATOM 1378 C C . LEU A 1 169 ? 2.649 0.220 -15.623 1.00 85.12 169 LEU A C 1
ATOM 1380 O O . LEU A 1 169 ? 2.307 1.088 -16.438 1.00 85.12 169 LEU A O 1
ATOM 1384 N N . PRO A 1 170 ? 3.593 -0.703 -15.903 1.00 82.19 170 PRO A N 1
ATOM 1385 C CA . PRO A 1 170 ? 4.191 -0.858 -17.225 1.00 82.19 170 PRO A CA 1
ATOM 1386 C C . PRO A 1 170 ? 3.131 -1.137 -18.300 1.00 82.19 170 PRO A C 1
ATOM 1388 O O . PRO A 1 170 ? 2.195 -1.897 -18.078 1.00 82.19 170 PRO A O 1
ATOM 1391 N N . GLN A 1 171 ? 3.299 -0.561 -19.493 1.00 74.38 171 GLN A N 1
ATOM 1392 C CA . GLN A 1 171 ? 2.355 -0.747 -20.607 1.00 74.38 171 GLN A CA 1
ATOM 1393 C C . GLN A 1 171 ? 2.436 -2.134 -21.263 1.00 74.38 171 GLN A C 1
ATOM 1395 O O . GLN A 1 171 ? 1.502 -2.556 -21.940 1.00 74.38 171 GLN A O 1
ATOM 1400 N N . SER A 1 172 ? 3.549 -2.850 -21.088 1.00 69.12 172 SER A N 1
ATOM 1401 C CA . SER A 1 172 ? 3.720 -4.194 -21.645 1.00 69.12 172 SER A CA 1
ATOM 1402 C C . SER A 1 172 ? 2.781 -5.167 -20.943 1.00 69.12 172 SER A C 1
ATOM 1404 O O . SER A 1 172 ? 3.044 -5.504 -19.798 1.00 69.12 172 SER A O 1
ATOM 1406 N N . GLY A 1 173 ? 1.756 -5.691 -21.622 1.00 60.12 173 GLY A N 1
ATOM 1407 C CA . GLY A 1 173 ? 0.793 -6.650 -21.046 1.00 60.12 173 GLY A CA 1
ATOM 1408 C C . GLY A 1 173 ? 1.401 -7.939 -20.467 1.00 60.12 173 GLY A C 1
ATOM 1409 O O . GLY A 1 173 ? 0.695 -8.743 -19.878 1.00 60.12 173 GLY A O 1
ATOM 1410 N N . VAL A 1 174 ? 2.715 -8.141 -20.598 1.00 65.12 174 VAL A N 1
ATOM 1411 C CA . VAL A 1 174 ? 3.443 -9.288 -20.045 1.00 65.12 174 VAL A CA 1
ATOM 1412 C C . VAL A 1 174 ? 4.148 -8.949 -18.724 1.00 65.12 174 VAL A C 1
ATOM 1414 O O . VAL A 1 174 ? 4.700 -9.847 -18.102 1.00 65.12 174 VAL A O 1
ATOM 1417 N N . TRP A 1 175 ? 4.175 -7.690 -18.262 1.00 74.75 175 TRP A N 1
ATOM 1418 C CA . TRP A 1 175 ? 4.982 -7.264 -17.100 1.00 74.75 175 TRP A CA 1
ATOM 1419 C C . TRP A 1 175 ? 4.689 -8.063 -15.818 1.00 74.75 175 TRP A C 1
ATOM 1421 O O . TRP A 1 175 ? 5.586 -8.282 -15.000 1.00 74.75 175 TRP A O 1
ATOM 1431 N N . PHE A 1 176 ? 3.462 -8.565 -15.686 1.00 81.50 176 PHE A N 1
ATOM 1432 C CA . PHE A 1 176 ? 3.048 -9.469 -14.628 1.00 81.50 176 PHE A CA 1
ATOM 1433 C C . PHE A 1 176 ? 2.170 -10.586 -15.192 1.00 81.50 176 PHE A C 1
ATOM 1435 O O . PHE A 1 176 ? 1.244 -10.327 -15.955 1.00 81.50 176 PHE A O 1
ATOM 1442 N N . ARG A 1 177 ? 2.440 -11.827 -14.779 1.00 80.50 177 ARG A N 1
ATOM 1443 C CA . ARG A 1 177 ? 1.610 -12.986 -15.105 1.00 80.50 177 ARG A CA 1
ATOM 1444 C C . ARG A 1 177 ? 1.060 -13.588 -13.822 1.00 80.50 177 ARG A C 1
ATOM 1446 O O . ARG A 1 177 ? 1.825 -13.944 -12.927 1.00 80.50 177 ARG A O 1
ATOM 1453 N N . TYR A 1 178 ? -0.261 -13.713 -13.758 1.00 84.88 178 TYR A N 1
ATOM 1454 C CA . TYR A 1 178 ? -0.918 -14.447 -12.690 1.00 84.88 178 TYR A CA 1
ATOM 1455 C C . TYR A 1 178 ? -0.849 -15.943 -12.999 1.00 84.88 178 TYR A C 1
ATOM 1457 O O . TYR A 1 178 ? -1.376 -16.400 -14.006 1.00 84.88 178 TYR A O 1
ATOM 1465 N N . GLU A 1 179 ? -0.137 -16.703 -12.171 1.00 83.50 179 GLU A N 1
ATOM 1466 C CA . GLU A 1 179 ? 0.087 -18.142 -12.394 1.00 83.50 179 GLU A CA 1
ATOM 1467 C C . GLU A 1 179 ? -0.736 -19.025 -11.440 1.00 83.50 179 GLU A C 1
ATOM 1469 O O . GLU A 1 179 ? -0.654 -20.251 -11.509 1.00 83.50 179 GLU A O 1
ATOM 1474 N N . ARG A 1 180 ? -1.532 -18.424 -10.544 1.00 84.00 180 ARG A N 1
ATOM 1475 C CA . ARG A 1 180 ? -2.403 -19.161 -9.618 1.00 84.00 180 ARG A CA 1
ATOM 1476 C C . ARG A 1 180 ? -3.729 -19.501 -10.305 1.00 84.00 180 ARG A C 1
ATOM 1478 O O . ARG A 1 180 ? -4.212 -18.762 -11.157 1.00 84.00 180 ARG A O 1
ATOM 1485 N N . GLN A 1 181 ? -4.301 -20.644 -9.930 1.00 84.25 181 GLN A N 1
ATOM 1486 C CA . GLN A 1 181 ? -5.618 -21.074 -10.417 1.00 84.25 181 GLN A CA 1
ATOM 1487 C C . GLN A 1 181 ? -6.766 -20.438 -9.628 1.00 84.25 181 GLN A C 1
ATOM 1489 O O . GLN A 1 181 ? -7.843 -20.213 -10.174 1.00 84.25 181 GLN A O 1
ATOM 1494 N N . GLU A 1 182 ? -6.545 -20.188 -8.340 1.00 89.69 182 GLU A N 1
ATOM 1495 C CA . GLU A 1 182 ? -7.540 -19.610 -7.441 1.00 89.69 182 GLU A CA 1
ATOM 1496 C C . GLU A 1 182 ? -7.627 -18.098 -7.632 1.00 89.69 182 GLU A C 1
ATOM 1498 O O . GLU A 1 182 ? -6.650 -17.473 -8.022 1.00 89.69 182 GLU A O 1
ATOM 1503 N N . LYS A 1 183 ? -8.794 -17.515 -7.354 1.00 91.88 183 LYS A N 1
ATOM 1504 C CA . LYS A 1 183 ? -8.995 -16.063 -7.317 1.00 91.88 183 LYS A CA 1
ATOM 1505 C C . LYS A 1 183 ? -8.534 -15.500 -5.972 1.00 91.88 183 LYS A C 1
ATOM 1507 O O . LYS A 1 183 ? -8.562 -16.201 -4.961 1.00 91.88 183 LYS A O 1
ATOM 1512 N N . LEU A 1 184 ? -8.137 -14.231 -5.957 1.00 93.00 184 LEU A N 1
ATOM 1513 C CA . LEU A 1 184 ? -7.727 -13.534 -4.742 1.00 93.00 184 LEU A CA 1
ATOM 1514 C C . LEU A 1 184 ? -8.899 -13.347 -3.783 1.00 93.00 184 LEU A C 1
ATOM 1516 O O . LEU A 1 184 ? -10.023 -13.020 -4.178 1.00 93.00 184 LEU A O 1
ATOM 1520 N N . ARG A 1 185 ? -8.601 -13.496 -2.493 1.00 92.12 185 ARG A N 1
ATOM 1521 C CA . ARG A 1 185 ? -9.522 -13.147 -1.412 1.00 92.12 185 ARG A CA 1
ATOM 1522 C C . ARG A 1 185 ? -9.480 -11.661 -1.099 1.00 92.12 185 ARG A C 1
ATOM 1524 O O . ARG A 1 185 ? -10.403 -11.190 -0.447 1.00 92.12 185 ARG A O 1
ATOM 1531 N N . THR A 1 186 ? -8.471 -10.933 -1.543 1.00 93.94 186 THR A N 1
ATOM 1532 C CA . THR A 1 186 ? -8.376 -9.485 -1.369 1.00 93.94 186 THR A CA 1
ATOM 1533 C C . THR A 1 186 ? -9.243 -8.730 -2.389 1.00 93.94 186 THR A C 1
ATOM 1535 O O . THR A 1 186 ? -9.203 -9.018 -3.586 1.00 93.94 186 THR A O 1
ATOM 1538 N N . ALA A 1 187 ? -10.024 -7.747 -1.934 1.00 95.19 187 ALA A N 1
ATOM 1539 C CA . ALA A 1 187 ? -10.731 -6.813 -2.814 1.00 95.19 187 ALA A CA 1
ATOM 1540 C C . ALA A 1 187 ? -9.752 -5.810 -3.448 1.00 95.19 187 ALA A C 1
ATOM 1542 O O . ALA A 1 187 ? -8.762 -5.426 -2.828 1.00 95.19 187 ALA A O 1
ATOM 1543 N N . LEU A 1 188 ? -10.035 -5.357 -4.669 1.00 96.88 188 LEU A N 1
ATOM 1544 C CA . LEU A 1 188 ? -9.193 -4.406 -5.394 1.00 96.88 188 LEU A CA 1
ATOM 1545 C C . LEU A 1 188 ? -9.945 -3.096 -5.609 1.00 96.88 188 LEU A C 1
ATOM 1547 O O . LEU A 1 188 ? -11.051 -3.107 -6.134 1.00 96.88 188 LEU A O 1
ATOM 1551 N N . ALA A 1 189 ? -9.322 -1.968 -5.289 1.00 96.56 189 ALA A N 1
ATOM 1552 C CA . ALA A 1 189 ? -9.780 -0.651 -5.703 1.00 96.56 189 ALA A CA 1
ATOM 1553 C C . ALA A 1 189 ? -8.761 0.001 -6.634 1.00 96.56 189 ALA A C 1
ATOM 1555 O O . ALA A 1 189 ? -7.560 -0.004 -6.364 1.00 96.56 189 ALA A O 1
ATOM 1556 N N . ILE A 1 190 ? -9.251 0.542 -7.744 1.00 96.56 190 ILE A N 1
ATOM 1557 C CA . ILE A 1 190 ? -8.468 1.263 -8.740 1.00 96.56 190 ILE A CA 1
ATOM 1558 C C . ILE A 1 190 ? -8.881 2.727 -8.650 1.00 96.56 190 ILE A C 1
ATOM 1560 O O . ILE A 1 190 ? -9.984 3.082 -9.067 1.00 96.56 190 ILE A O 1
ATOM 1564 N N . CYS A 1 191 ? -7.992 3.551 -8.109 1.00 94.81 191 CYS A N 1
ATOM 1565 C CA . CYS A 1 191 ? -8.199 4.975 -7.900 1.00 94.81 191 CYS A CA 1
ATOM 1566 C C . CYS A 1 191 ? -7.318 5.755 -8.880 1.00 94.81 191 CYS A C 1
ATOM 1568 O O . CYS A 1 191 ? -6.091 5.720 -8.762 1.00 94.81 191 CYS A O 1
ATOM 1570 N N . ALA A 1 192 ? -7.911 6.426 -9.867 1.00 93.56 192 ALA A N 1
ATOM 1571 C CA . ALA A 1 192 ? -7.148 7.182 -10.860 1.00 93.56 192 ALA A CA 1
ATOM 1572 C C . ALA A 1 192 ? -7.868 8.449 -11.337 1.00 93.56 192 ALA A C 1
ATOM 1574 O O . ALA A 1 192 ? -9.077 8.616 -11.183 1.00 93.56 192 ALA A O 1
ATOM 1575 N N . GLU A 1 193 ? -7.084 9.327 -11.949 1.00 90.94 193 GLU A N 1
ATOM 1576 C CA . GLU A 1 193 ? -7.451 10.672 -12.383 1.00 90.94 193 GLU A CA 1
ATOM 1577 C C . GLU A 1 193 ? -8.240 10.665 -13.690 1.00 90.94 193 GLU A C 1
ATOM 1579 O O . GLU A 1 193 ? -8.932 11.627 -13.981 1.00 90.94 193 GLU A O 1
ATOM 1584 N N . THR A 1 194 ? -8.205 9.595 -14.498 1.00 91.75 194 THR A N 1
ATOM 1585 C CA . THR A 1 194 ? -8.967 9.449 -15.762 1.00 91.75 194 THR A CA 1
ATOM 1586 C C . THR A 1 194 ? -9.699 8.102 -15.813 1.00 91.75 194 THR A C 1
ATOM 1588 O O . THR A 1 194 ? -9.152 7.090 -15.376 1.00 91.75 194 THR A O 1
ATOM 1591 N N . GLU A 1 195 ? -10.922 8.059 -16.361 1.00 92.69 195 GLU A N 1
ATOM 1592 C CA . GLU A 1 195 ? -11.638 6.790 -16.610 1.00 92.69 195 GLU A CA 1
ATOM 1593 C C . GLU A 1 195 ? -10.819 5.875 -17.528 1.00 92.69 195 GLU A C 1
ATOM 1595 O O . GLU A 1 195 ? -10.694 4.682 -17.274 1.00 92.69 195 GLU A O 1
ATOM 1600 N N . GLU A 1 196 ? -10.138 6.451 -18.522 1.00 93.31 196 GLU A N 1
ATOM 1601 C CA . GLU A 1 196 ? -9.210 5.724 -19.393 1.00 93.31 196 GLU A CA 1
ATOM 1602 C C . GLU A 1 196 ? -8.096 5.025 -18.602 1.00 93.31 196 GLU A C 1
ATOM 1604 O O . GLU A 1 196 ? -7.709 3.898 -18.925 1.00 93.31 196 GLU A O 1
ATOM 1609 N N . ARG A 1 197 ? -7.575 5.662 -17.541 1.00 92.38 197 ARG A N 1
ATOM 1610 C CA . ARG A 1 197 ? -6.557 5.047 -16.685 1.00 92.38 197 ARG A CA 1
ATOM 1611 C C . ARG A 1 197 ? -7.141 3.915 -15.851 1.00 92.38 197 ARG A C 1
ATOM 1613 O O . ARG A 1 197 ? -6.483 2.882 -15.719 1.00 92.38 197 ARG A O 1
ATOM 1620 N N . ILE A 1 198 ? -8.349 4.090 -15.320 1.00 94.44 198 ILE A N 1
ATOM 1621 C CA . ILE A 1 198 ? -9.066 3.043 -14.583 1.00 94.44 198 ILE A CA 1
ATOM 1622 C C . ILE A 1 198 ? -9.294 1.834 -15.492 1.00 94.44 198 ILE A C 1
ATOM 1624 O O . ILE A 1 198 ? -8.942 0.715 -15.119 1.00 94.44 198 ILE A O 1
ATOM 1628 N N . ASP A 1 199 ? -9.816 2.058 -16.697 1.00 94.19 199 ASP A N 1
ATOM 1629 C CA . ASP A 1 199 ? -10.087 1.010 -17.677 1.00 94.19 199 ASP A CA 1
ATOM 1630 C C . ASP A 1 199 ? -8.811 0.295 -18.117 1.00 94.19 199 ASP A C 1
ATOM 1632 O O . ASP A 1 199 ? -8.787 -0.934 -18.157 1.00 94.19 199 ASP A O 1
ATOM 1636 N N . PHE A 1 200 ? -7.722 1.033 -18.356 1.00 93.12 200 PHE A N 1
ATOM 1637 C CA . PHE A 1 200 ? -6.422 0.440 -18.670 1.00 93.12 200 PHE A CA 1
ATOM 1638 C C . PHE A 1 200 ? -5.924 -0.500 -17.564 1.00 93.12 200 PHE A C 1
ATOM 1640 O O . PHE A 1 200 ? -5.382 -1.567 -17.857 1.00 93.12 200 PHE A O 1
ATOM 1647 N N . VAL A 1 201 ? -6.067 -0.116 -16.290 1.00 93.00 201 VAL A N 1
ATOM 1648 C CA . VAL A 1 201 ? -5.658 -0.966 -15.159 1.00 93.00 201 VAL A CA 1
ATOM 1649 C C . VAL A 1 201 ? -6.606 -2.156 -15.022 1.00 93.00 201 VAL A C 1
ATOM 1651 O O . VAL A 1 201 ? -6.149 -3.282 -14.843 1.00 93.00 201 VAL A O 1
ATOM 1654 N N . ALA A 1 202 ? -7.914 -1.929 -15.155 1.00 93.25 202 ALA A N 1
ATOM 1655 C CA . ALA A 1 202 ? -8.932 -2.970 -15.069 1.00 93.25 202 ALA A CA 1
ATOM 1656 C C . ALA A 1 202 ? -8.821 -4.005 -16.201 1.00 93.25 202 ALA A C 1
ATOM 1658 O O . ALA A 1 202 ? -9.208 -5.157 -16.013 1.00 93.25 202 ALA A O 1
ATOM 1659 N N . SER A 1 203 ? -8.272 -3.619 -17.356 1.00 91.38 203 SER A N 1
ATOM 1660 C CA . SER A 1 203 ? -8.021 -4.518 -18.484 1.00 91.38 203 SER A CA 1
ATOM 1661 C C . SER A 1 203 ? -6.720 -5.313 -18.361 1.00 91.38 203 SER A C 1
ATOM 1663 O O . SER A 1 203 ? -6.414 -6.098 -19.256 1.00 91.38 203 SER A O 1
ATOM 1665 N N . GLN A 1 204 ? -5.912 -5.098 -17.317 1.00 89.44 204 GLN A N 1
ATOM 1666 C CA . GLN A 1 204 ? -4.671 -5.852 -17.137 1.00 89.44 204 GLN A CA 1
ATOM 1667 C C . GLN A 1 204 ? -4.966 -7.313 -16.790 1.00 89.44 204 GLN A C 1
ATOM 1669 O O . GLN A 1 204 ? -5.874 -7.609 -16.010 1.00 89.44 204 GLN A O 1
ATOM 1674 N N . ASP A 1 205 ? -4.123 -8.221 -17.291 1.00 86.12 205 ASP A N 1
ATOM 1675 C CA . ASP A 1 205 ? -4.255 -9.668 -17.080 1.00 86.12 205 ASP A CA 1
ATOM 1676 C C . ASP A 1 205 ? -4.410 -10.041 -15.602 1.00 86.12 205 ASP A C 1
ATOM 1678 O O . ASP A 1 205 ? -5.212 -10.910 -15.274 1.00 86.12 205 ASP A O 1
ATOM 1682 N N . PHE A 1 206 ? -3.699 -9.370 -14.690 1.00 88.12 206 PHE A N 1
ATOM 1683 C CA . PHE A 1 206 ? -3.820 -9.663 -13.261 1.00 88.12 206 PHE A CA 1
ATOM 1684 C C . PHE A 1 206 ? -5.216 -9.350 -12.714 1.00 88.12 206 PHE A C 1
ATOM 1686 O O . PHE A 1 206 ? -5.709 -10.106 -11.891 1.00 88.12 206 PHE A O 1
ATOM 1693 N N . VAL A 1 207 ? -5.886 -8.290 -13.173 1.00 91.94 207 VAL A N 1
ATOM 1694 C CA . VAL A 1 207 ? -7.243 -7.972 -12.706 1.00 91.94 207 VAL A CA 1
ATOM 1695 C C . VAL A 1 207 ? -8.217 -9.007 -13.251 1.00 91.94 207 VAL A C 1
ATOM 1697 O O . VAL A 1 207 ? -8.976 -9.609 -12.494 1.00 91.94 207 VAL A O 1
ATOM 1700 N N . LEU A 1 208 ? -8.146 -9.273 -14.557 1.00 90.62 208 LEU A N 1
ATOM 1701 C CA . LEU A 1 208 ? -9.047 -10.205 -15.234 1.00 90.62 208 LEU A CA 1
ATOM 1702 C C . LEU A 1 208 ? -8.889 -11.644 -14.712 1.00 90.62 208 LEU A C 1
ATOM 1704 O O . LEU A 1 208 ? -9.874 -12.368 -14.538 1.00 90.62 208 LEU A O 1
ATOM 1708 N N . GLN A 1 209 ? -7.653 -12.067 -14.440 1.00 89.31 209 GLN A N 1
ATOM 1709 C CA . GLN A 1 209 ? -7.341 -13.435 -14.028 1.00 89.31 209 GLN A CA 1
ATOM 1710 C C . GLN A 1 209 ? -7.356 -13.620 -12.513 1.00 89.31 209 GLN A C 1
ATOM 1712 O O . GLN A 1 209 ? -7.890 -14.631 -12.070 1.00 89.31 209 GLN A O 1
ATOM 1717 N N . ALA A 1 210 ? -6.864 -12.667 -11.718 1.00 90.25 210 ALA A N 1
ATOM 1718 C CA . ALA A 1 210 ? -6.725 -12.832 -10.270 1.00 90.25 210 ALA A CA 1
ATOM 1719 C C . ALA A 1 210 ? -7.940 -12.343 -9.477 1.00 90.25 210 ALA A C 1
ATOM 1721 O O . ALA A 1 210 ? -8.256 -12.925 -8.445 1.00 90.25 210 ALA A O 1
ATOM 1722 N N . CYS A 1 211 ? -8.641 -11.305 -9.937 1.00 92.44 211 CYS A N 1
ATOM 1723 C CA . CYS A 1 211 ? -9.738 -10.708 -9.177 1.00 92.44 211 CYS A CA 1
ATOM 1724 C C . CYS A 1 211 ? -11.105 -11.234 -9.631 1.00 92.44 211 CYS A C 1
ATOM 1726 O O . CYS A 1 211 ? -11.312 -11.586 -10.798 1.00 92.44 211 CYS A O 1
ATOM 1728 N N . ASP A 1 212 ? -12.052 -11.266 -8.696 1.00 90.81 212 ASP A N 1
ATOM 1729 C CA . ASP A 1 212 ? -13.471 -11.425 -9.006 1.00 90.81 212 ASP A CA 1
ATOM 1730 C C . ASP A 1 212 ? -14.065 -10.070 -9.384 1.00 90.81 212 ASP A C 1
ATOM 1732 O O . ASP A 1 212 ? -13.881 -9.089 -8.665 1.00 90.81 212 ASP A O 1
ATOM 1736 N N . ALA A 1 213 ? -14.820 -10.008 -10.485 1.00 86.25 213 ALA A N 1
ATOM 1737 C CA . ALA A 1 213 ? -15.352 -8.748 -11.013 1.00 86.25 213 ALA A CA 1
ATOM 1738 C C . ALA A 1 213 ? -16.203 -7.971 -9.989 1.00 86.25 213 ALA A C 1
ATOM 1740 O O . ALA A 1 213 ? -16.128 -6.749 -9.935 1.00 86.25 213 ALA A O 1
ATOM 1741 N N . GLY A 1 214 ? -16.956 -8.673 -9.131 1.00 88.94 214 GLY A N 1
ATOM 1742 C CA . GLY A 1 214 ? -17.756 -8.061 -8.061 1.00 88.94 214 GLY A CA 1
ATOM 1743 C C . GLY A 1 214 ? -16.944 -7.474 -6.899 1.00 88.94 214 GLY A C 1
ATOM 1744 O O . GLY A 1 214 ? -17.527 -6.892 -5.993 1.00 88.94 214 GLY A O 1
ATOM 1745 N N . ARG A 1 215 ? -15.617 -7.642 -6.907 1.00 91.00 215 ARG A N 1
ATOM 1746 C CA . ARG A 1 215 ? -14.684 -7.169 -5.872 1.00 91.00 215 ARG A CA 1
ATOM 1747 C C . ARG A 1 215 ? -13.663 -6.172 -6.417 1.00 91.00 215 ARG A C 1
ATOM 1749 O O . ARG A 1 215 ? -12.686 -5.865 -5.735 1.00 91.00 215 ARG A O 1
AT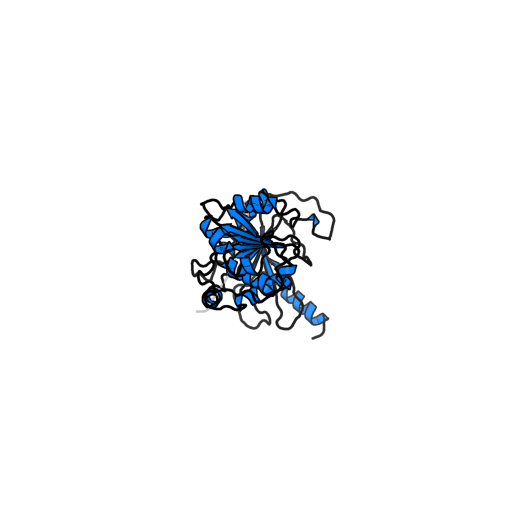OM 1756 N N . VAL A 1 216 ? -13.866 -5.710 -7.654 1.00 95.69 216 VAL A N 1
ATOM 1757 C CA . VAL A 1 216 ? -13.071 -4.657 -8.285 1.00 95.69 216 VAL A CA 1
ATOM 1758 C C . VAL A 1 216 ? -13.869 -3.360 -8.238 1.00 95.69 216 VAL A C 1
ATOM 1760 O O . VAL A 1 216 ? -14.894 -3.218 -8.902 1.00 95.69 216 VAL A O 1
ATOM 1763 N N . HIS A 1 217 ? -13.378 -2.406 -7.462 1.00 95.00 217 HIS A N 1
ATOM 1764 C CA . HIS A 1 217 ? -13.956 -1.082 -7.300 1.00 95.00 217 HIS A CA 1
ATOM 1765 C C . HIS A 1 217 ? -13.206 -0.082 -8.175 1.00 95.00 217 HIS A C 1
ATOM 1767 O O . HI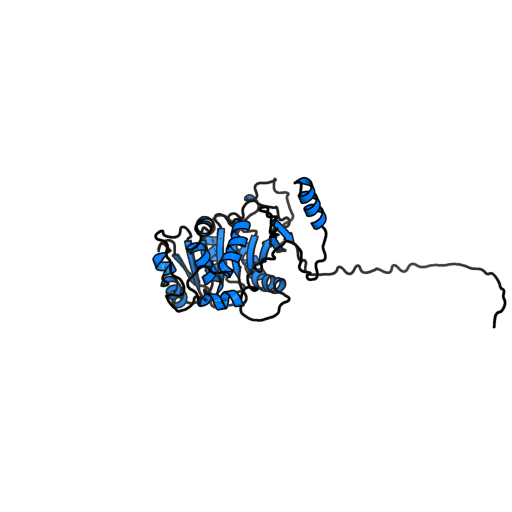S A 1 217 ? -11.976 -0.090 -8.250 1.00 95.00 217 HIS A O 1
ATOM 1773 N N . ARG A 1 218 ? -13.962 0.783 -8.843 1.00 94.75 218 ARG A N 1
ATOM 1774 C CA . ARG A 1 218 ? -13.451 1.846 -9.706 1.00 94.75 218 ARG A CA 1
ATOM 1775 C C . ARG A 1 218 ? -13.743 3.173 -9.027 1.00 94.75 218 ARG A C 1
ATOM 1777 O O . ARG A 1 218 ? -14.902 3.442 -8.721 1.00 94.75 218 ARG A O 1
ATOM 1784 N N . VAL A 1 219 ? -12.707 3.956 -8.760 1.00 92.44 219 VAL A N 1
ATOM 1785 C CA . VAL A 1 219 ? -12.814 5.217 -8.025 1.00 92.44 219 VAL A CA 1
ATOM 1786 C C . VAL A 1 219 ? -12.139 6.307 -8.844 1.00 92.44 219 VAL A C 1
ATOM 1788 O O . VAL A 1 219 ? -10.958 6.212 -9.183 1.00 92.44 219 VAL A O 1
ATOM 1791 N N . ARG A 1 220 ? -12.897 7.348 -9.177 1.00 90.62 220 ARG A N 1
ATOM 1792 C CA . ARG A 1 220 ? -12.371 8.526 -9.858 1.00 90.62 220 ARG A CA 1
ATOM 1793 C C . ARG A 1 220 ? -11.821 9.499 -8.821 1.00 90.62 220 ARG A C 1
ATOM 1795 O O . ARG A 1 220 ? -12.535 9.860 -7.892 1.00 90.62 220 ARG A O 1
ATOM 1802 N N . LEU A 1 221 ? -10.556 9.874 -8.977 1.00 88.88 221 LEU A N 1
ATOM 1803 C CA . LEU A 1 221 ? -9.902 10.893 -8.156 1.00 88.88 221 LEU A CA 1
ATOM 1804 C C . LEU A 1 221 ? -10.053 12.271 -8.804 1.00 88.88 221 LEU A C 1
ATOM 1806 O O . LEU A 1 221 ? -10.166 12.367 -10.031 1.00 88.88 221 LEU A O 1
ATOM 1810 N N . ASP A 1 222 ? -10.024 13.315 -7.979 1.00 81.25 222 ASP A N 1
ATOM 1811 C CA . ASP A 1 222 ? -10.023 14.698 -8.448 1.00 81.25 222 ASP A CA 1
ATOM 1812 C C . ASP A 1 222 ? -8.717 15.025 -9.194 1.00 81.25 222 ASP A C 1
ATOM 1814 O O . ASP A 1 222 ? -7.633 14.526 -8.868 1.00 81.25 222 ASP A O 1
ATOM 1818 N N . GLU A 1 223 ? -8.820 15.868 -10.222 1.00 69.12 223 GLU A N 1
ATOM 1819 C CA . GLU A 1 223 ? -7.659 16.409 -10.931 1.00 69.12 223 GLU A CA 1
ATOM 1820 C C . GLU A 1 223 ? -6.997 17.473 -10.042 1.00 69.12 223 GLU A C 1
ATOM 1822 O O . GLU A 1 223 ? -7.463 18.608 -9.963 1.00 69.12 223 GLU A O 1
ATOM 1827 N N . GLY A 1 224 ? -5.936 17.104 -9.323 1.00 62.75 224 GLY A N 1
ATOM 1828 C CA . GLY A 1 224 ? -5.294 18.000 -8.363 1.00 62.75 224 GLY A CA 1
ATOM 1829 C C . GLY A 1 224 ? -4.236 17.329 -7.493 1.00 62.75 224 GLY A C 1
ATOM 1830 O O . GLY A 1 224 ? -3.951 16.142 -7.655 1.00 62.75 224 GLY A O 1
ATOM 1831 N N . ASP A 1 225 ? -3.636 18.140 -6.620 1.00 54.94 225 ASP A N 1
ATOM 1832 C CA . ASP A 1 225 ? -2.447 17.820 -5.828 1.00 54.94 225 ASP A CA 1
ATOM 1833 C C . ASP A 1 225 ? -2.636 16.605 -4.907 1.00 54.94 225 ASP A C 1
ATOM 1835 O O . ASP A 1 225 ? -3.655 16.463 -4.231 1.00 54.94 225 ASP A O 1
ATOM 1839 N N . ASP A 1 226 ? -1.611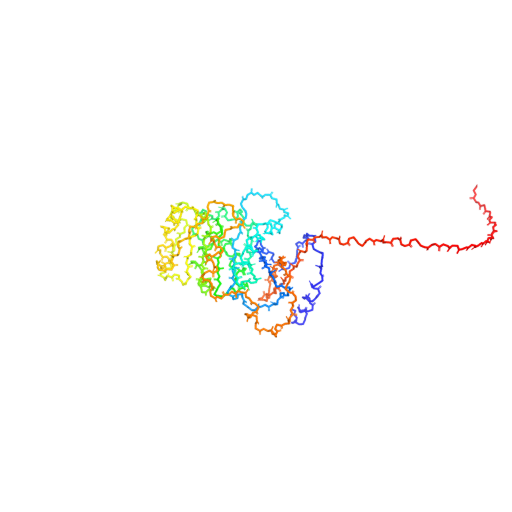 15.755 -4.854 1.00 57.97 226 ASP A N 1
ATOM 1840 C CA . ASP A 1 226 ? -1.634 14.444 -4.189 1.00 57.97 226 ASP A CA 1
ATOM 1841 C C . ASP A 1 226 ? -1.822 14.508 -2.657 1.00 57.97 226 ASP A C 1
ATOM 1843 O O . ASP A 1 226 ? -2.046 13.485 -2.009 1.00 57.97 226 ASP A O 1
ATOM 1847 N N . GLU A 1 227 ? -1.649 15.683 -2.052 1.00 54.81 227 GLU A N 1
ATOM 1848 C CA . GLU A 1 227 ? -1.508 15.848 -0.599 1.00 54.81 227 GLU A CA 1
ATOM 1849 C C . GLU A 1 227 ? -2.840 15.792 0.159 1.00 54.81 227 GLU A C 1
ATOM 1851 O O . GLU A 1 227 ? -2.855 15.577 1.373 1.00 54.81 227 GLU A O 1
ATOM 1856 N N . LYS A 1 228 ? -3.964 15.960 -0.549 1.00 58.25 228 LYS A N 1
ATOM 1857 C CA . LYS A 1 228 ? -5.319 15.951 0.014 1.00 58.25 228 LYS A CA 1
ATOM 1858 C C . LYS A 1 228 ? -6.293 15.267 -0.933 1.00 58.25 228 LYS A C 1
ATOM 1860 O O . LYS A 1 228 ? -7.269 15.881 -1.359 1.00 58.25 228 LYS A O 1
ATOM 1865 N N . ASP A 1 229 ? -6.043 14.002 -1.264 1.00 73.38 229 ASP A N 1
ATOM 1866 C CA . ASP A 1 229 ? -6.998 13.191 -2.027 1.00 73.38 229 ASP A CA 1
ATOM 1867 C C . ASP A 1 229 ? -8.273 12.932 -1.199 1.00 73.38 229 ASP A C 1
ATOM 1869 O O . ASP A 1 229 ? -8.516 11.828 -0.712 1.00 73.38 229 ASP A O 1
ATOM 1873 N N . SER A 1 230 ? -9.105 13.959 -1.025 1.00 75.62 230 SER A N 1
ATOM 1874 C CA . SER A 1 230 ? -10.344 13.933 -0.245 1.00 75.62 230 SER A CA 1
ATOM 1875 C C . SER A 1 230 ? -11.299 12.862 -0.766 1.00 75.62 230 SER A C 1
ATOM 1877 O O . SER A 1 230 ? -11.896 12.139 0.025 1.00 75.62 230 SER A O 1
ATOM 1879 N N . ALA A 1 231 ? -11.366 12.673 -2.087 1.00 81.75 231 ALA A N 1
ATOM 1880 C CA . ALA A 1 231 ? -12.117 11.590 -2.714 1.00 81.75 231 ALA A CA 1
ATOM 1881 C C . ALA A 1 231 ? -11.621 10.197 -2.284 1.00 81.75 231 ALA A C 1
ATOM 1883 O O . ALA A 1 231 ? -12.432 9.309 -2.020 1.00 81.75 231 ALA A O 1
ATOM 1884 N N . LEU A 1 232 ? -10.300 9.996 -2.177 1.00 88.25 232 LEU A N 1
ATOM 1885 C CA . LEU A 1 232 ? -9.721 8.736 -1.703 1.00 88.25 232 LEU A CA 1
ATOM 1886 C C . LEU A 1 232 ? -10.032 8.519 -0.223 1.00 88.25 232 LEU A C 1
ATOM 1888 O O . LEU A 1 232 ? -10.455 7.430 0.153 1.00 88.25 232 LEU A O 1
ATOM 1892 N N . VAL A 1 233 ? -9.821 9.543 0.602 1.00 87.56 233 VAL A N 1
ATOM 1893 C CA . VAL A 1 233 ? -10.035 9.473 2.050 1.00 87.56 233 VAL A CA 1
ATOM 1894 C C . VAL A 1 233 ? -11.511 9.239 2.378 1.00 87.56 233 VAL A C 1
ATOM 1896 O O . VAL A 1 233 ? -11.827 8.314 3.121 1.00 87.56 233 VAL A O 1
ATOM 1899 N N . SER A 1 234 ? -12.416 10.001 1.763 1.00 86.44 234 SER A N 1
ATOM 1900 C CA . SER A 1 234 ? -13.863 9.830 1.916 1.00 86.44 234 SER A CA 1
ATOM 1901 C C . SER A 1 234 ? -14.306 8.432 1.483 1.00 86.44 234 SER A C 1
ATOM 1903 O O . SER A 1 234 ? -15.097 7.777 2.164 1.00 86.44 234 SER A O 1
ATOM 1905 N N . TRP A 1 235 ? -13.743 7.924 0.381 1.00 89.12 235 TRP A N 1
ATOM 1906 C CA . TRP A 1 235 ? -14.009 6.561 -0.055 1.00 89.12 235 TRP A CA 1
ATOM 1907 C C . TRP A 1 235 ? -13.497 5.521 0.950 1.00 89.12 235 TRP A C 1
ATOM 1909 O O . TRP A 1 235 ? -14.248 4.612 1.287 1.00 89.12 235 TRP A O 1
ATOM 1919 N N . LEU A 1 236 ? -12.269 5.656 1.466 1.00 88.50 236 LEU A N 1
ATOM 1920 C CA . LEU A 1 236 ? -11.732 4.766 2.505 1.00 88.50 236 LEU A CA 1
ATOM 1921 C C . LEU A 1 236 ? -12.639 4.757 3.744 1.00 88.50 236 LEU A C 1
ATOM 1923 O O . LEU A 1 236 ? -13.044 3.683 4.185 1.00 88.50 236 LEU A O 1
ATOM 1927 N N . GLY A 1 237 ? -13.046 5.936 4.224 1.00 85.25 237 GLY A N 1
ATOM 1928 C CA . GLY A 1 237 ? -13.965 6.083 5.355 1.00 85.25 237 GLY A CA 1
ATOM 1929 C C . GLY A 1 237 ? -15.314 5.392 5.142 1.00 85.25 237 GLY A C 1
ATOM 1930 O O . GLY A 1 237 ? -15.837 4.756 6.050 1.00 85.25 237 GLY A O 1
ATOM 1931 N N . ALA A 1 238 ? -15.857 5.432 3.923 1.00 84.62 238 ALA A N 1
ATOM 1932 C CA . ALA A 1 238 ? -17.117 4.765 3.593 1.00 84.62 238 ALA A CA 1
ATOM 1933 C C . ALA A 1 238 ? -17.004 3.233 3.461 1.00 84.62 238 ALA A C 1
ATOM 1935 O O . ALA A 1 238 ? -18.025 2.542 3.463 1.00 84.62 238 ALA A O 1
ATOM 1936 N N . GLN A 1 239 ? -15.796 2.698 3.263 1.00 80.62 239 GLN A N 1
ATOM 1937 C CA . GLN A 1 239 ? -15.565 1.271 3.025 1.00 80.62 239 GLN A CA 1
ATOM 1938 C C . GLN A 1 239 ? -15.088 0.498 4.257 1.00 80.62 239 GLN A C 1
ATOM 1940 O O . GLN A 1 239 ? -15.182 -0.734 4.264 1.00 80.62 239 GLN A O 1
ATOM 1945 N N . ASP A 1 240 ? -14.552 1.187 5.259 1.00 72.25 240 ASP A N 1
ATOM 1946 C CA . ASP A 1 240 ? -13.988 0.579 6.458 1.00 72.25 240 ASP A CA 1
ATOM 1947 C C . ASP A 1 240 ? -15.005 0.658 7.604 1.00 72.25 240 ASP A C 1
ATOM 1949 O O . ASP A 1 240 ? -15.320 1.719 8.127 1.00 72.25 240 ASP A O 1
ATOM 1953 N N . GLY A 1 241 ? -15.563 -0.498 7.980 1.00 66.25 241 GLY A N 1
ATOM 1954 C CA . GLY A 1 241 ? -16.449 -0.611 9.148 1.00 66.25 241 GLY A CA 1
ATOM 1955 C C . GLY A 1 241 ? -15.695 -0.746 10.475 1.00 66.25 241 GLY A C 1
ATOM 1956 O O . GLY A 1 241 ? -16.312 -0.718 11.535 1.00 66.25 241 GLY A O 1
ATOM 1957 N N . TYR A 1 242 ? -14.376 -0.934 10.407 1.00 74.12 242 TYR A N 1
ATOM 1958 C CA . TYR A 1 242 ? -13.472 -1.067 11.542 1.00 74.12 242 TYR A CA 1
ATOM 1959 C C . TYR A 1 242 ? -12.147 -0.394 11.196 1.00 74.12 242 TYR A C 1
ATOM 1961 O O . TYR A 1 242 ? -11.622 -0.595 10.102 1.00 74.12 242 TYR A O 1
ATOM 1969 N N . PHE A 1 243 ? -11.586 0.345 12.148 1.00 76.50 243 PHE A N 1
ATOM 1970 C CA . PHE A 1 243 ? -10.307 1.031 11.999 1.00 76.50 243 PHE A CA 1
ATOM 1971 C C . PHE A 1 243 ? -9.324 0.594 13.087 1.00 76.50 243 PHE A C 1
ATOM 1973 O O . PHE A 1 243 ? -9.716 0.105 14.148 1.00 76.50 243 PHE A O 1
ATOM 1980 N N . ASP A 1 244 ? -8.029 0.784 12.831 1.00 73.94 244 ASP A N 1
ATOM 1981 C CA . ASP A 1 244 ? -6.989 0.678 13.858 1.00 73.94 244 ASP A CA 1
ATOM 1982 C C . ASP A 1 244 ? -7.151 1.835 14.866 1.00 73.94 244 ASP A C 1
ATOM 1984 O O . ASP A 1 244 ? -6.625 2.939 14.680 1.00 73.94 244 ASP A O 1
ATOM 1988 N N . CYS A 1 245 ? -7.949 1.577 15.905 1.00 66.44 245 CYS A N 1
ATOM 1989 C CA . CYS A 1 245 ? -8.272 2.486 17.004 1.00 66.44 245 CYS A CA 1
ATOM 1990 C C . CYS A 1 245 ? -7.954 1.851 18.376 1.00 66.44 245 CYS A C 1
ATOM 1992 O O . CYS A 1 245 ? -7.636 0.663 18.474 1.00 66.44 245 CYS A O 1
ATOM 1994 N N . GLU A 1 246 ? -8.015 2.644 19.451 1.00 59.03 246 GLU A N 1
ATOM 1995 C CA . GLU A 1 246 ? -7.637 2.239 20.821 1.00 59.03 246 GLU A CA 1
ATOM 1996 C C . GLU A 1 246 ? -8.393 1.007 21.333 1.00 59.03 246 GLU A C 1
ATOM 1998 O O . GLU A 1 246 ? -7.793 0.150 21.977 1.00 59.03 246 GLU A O 1
ATOM 2003 N N . GLU A 1 247 ? -9.669 0.846 20.977 1.00 53.53 247 GLU A N 1
ATOM 2004 C CA . GLU A 1 247 ? -10.502 -0.281 21.425 1.00 53.53 247 GLU A CA 1
ATOM 2005 C C . GLU A 1 247 ? -10.037 -1.643 20.883 1.00 53.53 247 GLU A C 1
ATOM 2007 O O . GLU A 1 247 ? -10.375 -2.695 21.431 1.00 53.53 247 GLU A O 1
ATOM 2012 N N . THR A 1 248 ? -9.222 -1.647 19.823 1.00 51.03 248 THR A N 1
ATOM 2013 C CA . THR A 1 248 ? -8.623 -2.873 19.274 1.00 51.03 248 THR A CA 1
ATOM 2014 C C . THR A 1 248 ? -7.371 -3.323 20.041 1.00 51.03 248 THR A C 1
ATOM 2016 O O . THR A 1 248 ? -6.900 -4.451 19.853 1.00 51.03 248 THR A O 1
ATOM 2019 N N . ALA A 1 249 ? -6.837 -2.489 20.944 1.00 49.00 249 ALA A N 1
ATOM 2020 C CA . ALA A 1 249 ? -5.722 -2.840 21.814 1.00 49.00 249 ALA A CA 1
ATOM 2021 C C . ALA A 1 249 ? -6.231 -3.629 23.031 1.00 49.00 249 ALA A C 1
ATOM 2023 O O . ALA A 1 249 ? -6.880 -3.114 23.932 1.00 49.00 249 ALA A O 1
ATOM 2024 N N . THR A 1 250 ? -5.914 -4.922 23.086 1.00 45.53 250 THR A N 1
ATOM 2025 C CA . THR A 1 250 ? -6.442 -5.862 24.091 1.00 45.53 250 THR A CA 1
ATOM 2026 C C . THR A 1 250 ? -5.953 -5.662 25.535 1.00 45.53 250 THR A C 1
ATOM 2028 O O . THR A 1 250 ? -6.078 -6.592 26.331 1.00 45.53 250 THR A O 1
ATOM 2031 N N . VAL A 1 251 ? -5.341 -4.536 25.918 1.00 46.09 251 VAL A N 1
ATOM 2032 C CA . VAL A 1 251 ? -4.728 -4.441 27.253 1.00 46.09 251 VAL A CA 1
ATOM 2033 C C . VAL A 1 251 ? -4.851 -3.044 27.873 1.00 46.09 251 VAL A C 1
ATOM 2035 O O . VAL A 1 251 ? -4.198 -2.111 27.427 1.00 46.09 251 VAL A O 1
ATOM 2038 N N . TYR A 1 252 ? -5.596 -3.011 28.984 1.00 38.41 252 TYR A N 1
ATOM 2039 C CA . TYR A 1 252 ? -5.843 -1.927 29.950 1.00 38.41 252 TYR A CA 1
ATOM 2040 C C . TYR A 1 252 ? -6.996 -0.960 29.639 1.00 38.41 252 TYR A C 1
ATOM 2042 O O . TYR A 1 252 ? -7.213 -0.611 28.484 1.00 38.41 252 TYR A O 1
ATOM 2050 N N . PRO A 1 253 ? -7.778 -0.572 30.674 1.00 39.69 253 PRO A N 1
ATOM 2051 C CA . PRO A 1 253 ? -8.841 0.408 30.511 1.00 39.69 253 PRO A CA 1
ATOM 2052 C C . PRO A 1 253 ? -8.238 1.724 30.005 1.00 39.69 253 PRO A C 1
ATOM 2054 O O . PRO A 1 253 ? -7.140 2.075 30.452 1.00 39.69 253 PRO A O 1
ATOM 2057 N N . PRO A 1 254 ? -8.932 2.433 29.099 1.00 43.38 254 PRO A N 1
ATOM 2058 C CA . PRO A 1 254 ? -8.478 3.729 28.621 1.00 43.38 254 PRO A CA 1
ATOM 2059 C C . PRO A 1 254 ? -8.308 4.642 29.836 1.00 43.38 254 PRO A C 1
ATOM 2061 O O . PRO A 1 254 ? -9.243 4.840 30.613 1.00 43.38 254 PRO A O 1
ATOM 2064 N N . GLN A 1 255 ? -7.088 5.124 30.060 1.00 45.50 255 GLN A N 1
ATOM 2065 C CA . GLN A 1 255 ? -6.902 6.285 30.918 1.00 45.50 255 GLN A CA 1
ATOM 2066 C C . GLN A 1 255 ? -7.480 7.472 30.143 1.00 45.50 255 GLN A C 1
ATOM 2068 O O . GLN A 1 255 ? -7.245 7.596 28.943 1.00 45.50 255 GLN A O 1
ATOM 2073 N N . GLU A 1 256 ? -8.305 8.284 30.800 1.00 39.81 256 GLU A N 1
ATOM 2074 C CA . GLU A 1 256 ? -8.786 9.538 30.223 1.00 39.81 256 GLU A CA 1
ATOM 2075 C C . GLU A 1 256 ? -7.559 10.415 29.949 1.00 39.81 256 GLU A C 1
ATOM 2077 O O . GLU A 1 256 ? -6.861 10.815 30.881 1.00 39.81 256 GLU A O 1
ATOM 2082 N N . TYR A 1 257 ? -7.263 10.649 28.673 1.00 45.28 257 TYR A N 1
ATOM 2083 C CA . TYR A 1 257 ? -6.196 11.543 28.245 1.00 45.28 257 TYR A CA 1
ATOM 2084 C C . TYR A 1 257 ? -6.806 12.744 27.535 1.00 45.28 257 TYR A C 1
ATOM 2086 O O . TYR A 1 257 ? -7.769 12.604 26.775 1.00 45.28 257 TYR A O 1
ATOM 2094 N N . ASP A 1 258 ? -6.223 13.917 27.775 1.00 42.12 258 ASP A N 1
ATOM 2095 C CA . ASP A 1 258 ? -6.533 15.121 27.018 1.00 42.12 258 ASP A CA 1
ATOM 2096 C C . ASP A 1 258 ? -6.179 14.881 25.544 1.00 42.12 258 ASP A C 1
ATOM 2098 O O . ASP A 1 258 ? -5.030 14.616 25.183 1.00 42.12 258 ASP A O 1
ATOM 2102 N N . VAL A 1 259 ? -7.204 14.913 24.692 1.00 45.81 259 VAL A N 1
ATOM 2103 C CA . VAL A 1 259 ? -7.065 14.796 23.241 1.00 45.81 259 VAL A CA 1
ATOM 2104 C C . VAL A 1 259 ? -6.427 16.088 22.741 1.00 45.81 259 VAL A C 1
ATOM 2106 O O . VAL A 1 259 ? -7.103 17.106 22.620 1.00 45.81 259 VAL A O 1
ATOM 2109 N N . TYR A 1 260 ? -5.128 16.057 22.469 1.00 51.53 260 TYR A N 1
ATOM 2110 C CA . TYR A 1 260 ? -4.465 17.105 21.696 1.00 51.53 260 TYR A CA 1
ATOM 2111 C C . TYR A 1 260 ? -4.559 16.769 20.200 1.00 51.53 260 TYR A C 1
ATOM 2113 O O . TYR A 1 260 ? -4.448 15.606 19.813 1.00 51.53 260 TYR A O 1
ATOM 2121 N N . ASP A 1 261 ? -4.748 17.785 19.352 1.00 58.81 261 ASP A N 1
ATOM 2122 C CA . ASP A 1 261 ? -4.911 17.655 17.890 1.00 58.81 261 ASP A CA 1
ATOM 2123 C C . ASP A 1 261 ? -3.602 17.315 17.134 1.00 58.81 261 ASP A C 1
ATOM 2125 O O . ASP A 1 261 ? -3.538 17.390 15.905 1.00 58.81 261 ASP A O 1
ATOM 2129 N N . GLU A 1 262 ? -2.538 16.941 17.843 1.00 70.94 262 GLU A N 1
ATOM 2130 C CA . GLU A 1 262 ? -1.209 16.731 17.267 1.00 70.94 262 GLU A CA 1
ATOM 2131 C C . GLU A 1 262 ? -1.050 15.336 16.639 1.00 70.94 262 GLU A C 1
ATOM 2133 O O . GLU A 1 262 ? -1.453 14.312 17.198 1.00 70.94 262 GLU A O 1
ATOM 2138 N N . ILE A 1 263 ? -0.421 15.284 15.458 1.00 74.44 263 ILE A N 1
ATOM 2139 C CA . ILE A 1 263 ? 0.025 14.035 14.828 1.00 74.44 263 ILE A CA 1
ATOM 2140 C C . ILE A 1 263 ? 1.499 13.819 15.136 1.00 74.44 263 ILE A C 1
ATOM 2142 O O . ILE A 1 263 ? 2.354 14.603 14.725 1.00 74.44 263 ILE A O 1
ATOM 2146 N N . TYR A 1 264 ? 1.799 12.679 15.747 1.00 76.50 264 TYR A N 1
ATOM 2147 C CA . TYR A 1 264 ? 3.161 12.206 15.954 1.00 76.50 264 TYR A CA 1
ATOM 2148 C C . TYR A 1 264 ? 3.571 11.274 14.813 1.00 76.50 264 TYR A C 1
ATOM 2150 O O . TYR A 1 264 ? 2.778 10.445 14.355 1.00 76.50 264 TYR A O 1
ATOM 2158 N N . MET A 1 265 ? 4.818 11.386 14.353 1.00 76.81 265 MET A N 1
ATOM 2159 C CA . MET A 1 265 ? 5.400 10.453 13.389 1.00 76.81 265 MET A CA 1
ATOM 2160 C C . MET A 1 265 ? 6.545 9.680 14.041 1.00 76.81 265 MET A C 1
ATOM 2162 O O . MET A 1 265 ? 7.570 10.253 14.398 1.00 76.81 265 MET A O 1
ATOM 2166 N N . ASN A 1 266 ? 6.379 8.363 14.139 1.00 75.50 266 ASN A N 1
ATOM 2167 C CA . ASN A 1 266 ? 7.341 7.470 14.775 1.00 75.50 266 ASN A CA 1
ATOM 2168 C C . ASN A 1 266 ? 7.962 6.539 13.730 1.00 75.50 266 ASN A C 1
ATOM 2170 O O . ASN A 1 266 ? 7.243 5.911 12.946 1.00 75.50 266 ASN A O 1
ATOM 2174 N N . GLU A 1 267 ? 9.288 6.386 13.729 1.00 74.19 267 GLU A N 1
ATOM 2175 C CA . GLU A 1 267 ? 9.935 5.334 12.937 1.00 74.19 267 GLU A CA 1
ATOM 2176 C C . GLU A 1 267 ? 9.856 4.010 13.707 1.00 74.19 267 GLU A C 1
ATOM 2178 O O . GLU A 1 267 ? 10.287 3.894 14.859 1.00 74.19 267 GLU A O 1
ATOM 2183 N N . ILE A 1 268 ? 9.307 2.985 13.059 1.00 72.00 268 ILE A N 1
ATOM 2184 C CA . ILE A 1 268 ? 9.262 1.627 13.587 1.00 72.00 268 ILE A CA 1
ATOM 2185 C C . ILE A 1 268 ? 10.498 0.889 13.100 1.00 72.00 268 ILE A C 1
ATOM 2187 O O . ILE A 1 268 ? 10.583 0.437 11.953 1.00 72.00 268 ILE A O 1
ATOM 2191 N N . ILE A 1 269 ? 11.445 0.693 14.013 1.00 66.56 269 ILE A N 1
ATOM 2192 C CA . ILE A 1 269 ? 12.656 -0.054 13.709 1.00 66.56 269 ILE A CA 1
ATOM 2193 C C . ILE A 1 269 ? 12.430 -1.527 14.007 1.00 66.56 269 ILE A C 1
ATOM 2195 O O . ILE A 1 269 ? 12.132 -1.962 15.125 1.00 66.56 269 ILE A O 1
ATOM 2199 N N . PHE A 1 270 ? 12.634 -2.316 12.961 1.00 63.00 270 PHE A N 1
ATOM 2200 C CA . PHE A 1 270 ? 12.618 -3.756 13.031 1.00 63.00 270 PHE A CA 1
ATOM 2201 C C . PHE A 1 270 ? 14.044 -4.300 13.172 1.00 63.00 270 PHE A C 1
ATOM 2203 O O . PHE A 1 270 ? 14.699 -4.627 12.184 1.00 63.00 270 PHE A O 1
ATOM 2210 N N . VAL A 1 271 ? 14.507 -4.475 14.415 1.00 58.41 271 VAL A N 1
ATOM 2211 C CA . VAL A 1 271 ? 15.841 -5.031 14.686 1.00 58.41 271 VAL A CA 1
ATOM 2212 C C . VAL A 1 271 ? 15.865 -6.524 14.341 1.00 58.41 271 VAL A C 1
ATOM 2214 O O . VAL A 1 271 ? 15.139 -7.337 14.922 1.00 58.41 271 VAL A O 1
ATOM 2217 N N . MET A 1 272 ? 16.684 -6.889 13.351 1.00 52.75 272 MET A N 1
ATOM 2218 C CA . MET A 1 272 ? 16.848 -8.265 12.878 1.00 52.75 272 MET A CA 1
ATOM 2219 C C . MET A 1 272 ? 18.213 -8.803 13.288 1.00 52.75 272 MET A C 1
ATOM 2221 O O . MET A 1 272 ? 19.204 -8.501 12.633 1.00 52.75 272 MET A O 1
ATOM 2225 N N . ASP A 1 273 ? 18.289 -9.612 14.342 1.00 53.69 273 ASP A N 1
ATOM 2226 C CA . ASP A 1 273 ? 19.518 -10.369 14.604 1.00 53.69 273 ASP A CA 1
ATOM 2227 C C . ASP A 1 273 ? 19.672 -11.439 13.511 1.00 53.69 273 ASP A C 1
ATOM 2229 O O . ASP A 1 273 ? 18.790 -12.284 13.324 1.00 53.69 273 ASP A O 1
ATOM 2233 N N . LYS A 1 274 ? 20.808 -11.419 12.807 1.00 48.50 274 LYS A N 1
ATOM 2234 C CA . LYS A 1 274 ? 21.211 -12.390 11.777 1.00 48.50 274 LYS A CA 1
ATOM 2235 C C . LYS A 1 274 ? 21.103 -13.848 12.241 1.00 48.50 274 LYS A C 1
ATOM 2237 O O . LYS A 1 274 ? 20.983 -14.741 11.403 1.00 48.50 274 LYS A O 1
ATOM 2242 N N . TYR A 1 275 ? 21.111 -14.100 13.552 1.00 45.47 275 TYR A N 1
ATOM 2243 C CA . TYR A 1 275 ? 21.078 -15.436 14.152 1.00 45.47 275 TYR A CA 1
ATOM 2244 C C . TYR A 1 275 ? 19.856 -15.718 15.038 1.00 45.47 275 TYR A C 1
ATOM 2246 O O . TYR A 1 275 ? 19.719 -16.839 15.543 1.00 45.47 275 TYR A O 1
ATOM 2254 N N . SER A 1 276 ? 18.950 -14.756 15.234 1.00 43.47 276 SER A N 1
ATOM 2255 C CA . SER A 1 276 ? 17.771 -14.939 16.085 1.00 43.47 276 SER A CA 1
ATOM 2256 C C . SER A 1 276 ? 16.484 -14.975 15.275 1.00 43.47 276 SER A C 1
ATOM 2258 O O . SER A 1 276 ? 16.209 -14.122 14.441 1.00 43.47 276 SER A O 1
ATOM 2260 N N . LYS A 1 277 ? 15.623 -15.944 15.603 1.00 49.69 277 LYS A N 1
ATOM 2261 C CA . LYS A 1 277 ? 14.210 -15.933 15.192 1.00 49.69 277 LYS A CA 1
ATOM 2262 C C . LYS A 1 277 ? 13.387 -14.885 15.957 1.00 49.69 277 LYS A C 1
ATOM 2264 O O . LYS A 1 277 ? 12.193 -14.767 15.707 1.00 49.69 277 LYS A O 1
ATOM 2269 N N . GLN A 1 278 ? 13.980 -14.207 16.943 1.00 46.28 278 GLN A N 1
ATOM 2270 C CA . GLN A 1 278 ? 13.293 -13.225 17.775 1.00 46.28 278 GLN A CA 1
ATOM 2271 C C . GLN A 1 278 ? 13.382 -11.852 17.138 1.00 46.28 278 GLN A C 1
ATOM 2273 O O . GLN A 1 278 ? 14.436 -11.426 16.671 1.00 46.28 278 GLN A O 1
ATOM 2278 N N . PHE A 1 279 ? 12.235 -11.197 17.132 1.00 54.28 279 PHE A N 1
ATOM 2279 C CA . PHE A 1 279 ? 12.016 -9.920 16.509 1.00 54.28 279 PHE A CA 1
ATOM 2280 C C . PHE A 1 279 ? 11.569 -8.937 17.597 1.00 54.28 279 PHE A C 1
ATOM 2282 O O . PHE A 1 279 ? 10.622 -9.239 18.324 1.00 54.28 279 PHE A O 1
ATOM 2289 N N . THR A 1 280 ? 12.270 -7.810 17.735 1.00 56.41 280 THR A N 1
ATOM 2290 C CA . THR A 1 280 ? 11.900 -6.738 18.669 1.00 56.41 280 THR A CA 1
ATOM 2291 C C . THR A 1 280 ? 11.421 -5.543 17.859 1.00 56.41 280 THR A C 1
ATOM 2293 O O . THR A 1 280 ? 12.145 -5.064 16.985 1.00 56.41 280 THR A O 1
ATOM 2296 N N . GLN A 1 281 ? 10.207 -5.081 18.152 1.00 60.75 281 GLN A N 1
ATOM 2297 C CA . GLN A 1 281 ? 9.656 -3.838 17.627 1.00 60.75 281 GLN A CA 1
ATOM 2298 C C . GLN A 1 281 ? 9.977 -2.709 18.604 1.00 60.75 281 GLN A C 1
ATOM 2300 O O . GLN A 1 281 ? 9.714 -2.846 19.799 1.00 60.75 281 GLN A O 1
ATOM 2305 N N . LYS A 1 282 ? 10.547 -1.620 18.093 1.00 62.88 282 LYS A N 1
ATOM 2306 C CA . LYS A 1 282 ? 10.783 -0.385 18.843 1.00 62.88 282 LYS A CA 1
ATOM 2307 C C . LYS A 1 282 ? 10.220 0.792 18.058 1.00 62.88 282 LYS A C 1
ATOM 2309 O O . LYS A 1 282 ? 10.290 0.786 16.829 1.00 62.88 282 LYS A O 1
ATOM 2314 N N . PHE A 1 283 ? 9.680 1.760 18.782 1.00 60.72 283 PHE A N 1
ATOM 2315 C CA . PHE A 1 283 ? 9.230 3.037 18.247 1.00 60.72 283 PHE A CA 1
ATOM 2316 C C . PHE A 1 283 ? 10.249 4.089 18.664 1.00 60.72 283 PHE A C 1
ATOM 2318 O O . PHE A 1 283 ? 10.586 4.164 19.844 1.00 60.72 283 PHE A O 1
ATOM 2325 N N . PHE A 1 284 ? 10.762 4.835 17.693 1.00 62.78 284 PHE A N 1
ATOM 2326 C CA . PHE A 1 284 ? 11.655 5.958 17.934 1.00 62.78 284 PHE A CA 1
ATOM 2327 C C . PHE A 1 284 ? 10.945 7.232 17.493 1.00 62.78 284 PHE A C 1
ATOM 2329 O O . PHE A 1 284 ? 10.522 7.337 16.336 1.00 62.78 284 PHE A O 1
ATOM 2336 N N . ASN A 1 285 ? 10.800 8.166 18.430 1.00 58.88 285 ASN A N 1
ATOM 2337 C CA . ASN A 1 285 ? 10.267 9.490 18.156 1.00 58.88 285 ASN A CA 1
ATOM 2338 C C . ASN A 1 285 ? 11.430 10.355 17.685 1.00 58.88 285 ASN A C 1
ATOM 2340 O O . ASN A 1 285 ? 12.377 10.587 18.433 1.00 58.88 285 ASN A O 1
ATOM 2344 N N . TYR A 1 286 ? 11.345 10.833 16.453 1.00 58.53 286 TYR A N 1
ATOM 2345 C CA . TYR A 1 286 ? 12.225 11.881 15.963 1.00 58.53 286 TYR A CA 1
ATOM 2346 C C . TYR A 1 286 ? 11.453 13.186 16.131 1.00 58.53 286 TYR A C 1
ATOM 2348 O O . TYR A 1 286 ? 10.615 13.531 15.297 1.00 58.53 286 TYR A O 1
ATOM 2356 N N . GLY A 1 287 ? 11.651 13.842 17.277 1.00 44.47 287 GLY A N 1
ATOM 2357 C CA . GLY A 1 287 ? 11.115 15.181 17.503 1.00 44.47 287 GLY A CA 1
ATOM 2358 C C . GLY A 1 287 ? 11.706 16.155 16.487 1.00 44.47 287 GLY A C 1
ATOM 2359 O O . GLY A 1 287 ? 12.860 15.995 16.081 1.00 44.47 287 GLY A O 1
ATOM 2360 N N . ASP A 1 288 ? 10.923 17.153 16.073 1.00 42.06 288 ASP A N 1
ATOM 2361 C CA . ASP A 1 288 ? 11.527 18.362 15.517 1.00 42.06 288 ASP A CA 1
ATOM 2362 C C . ASP A 1 288 ? 12.461 18.891 16.599 1.00 42.06 288 ASP A C 1
ATOM 2364 O O . ASP A 1 288 ? 12.040 19.075 17.741 1.00 42.06 288 ASP A O 1
ATOM 2368 N N . GLY A 1 289 ? 13.741 19.030 16.267 1.00 37.75 289 GLY A N 1
ATOM 2369 C CA . GLY A 1 289 ? 14.701 19.693 17.129 1.00 37.75 289 GLY A CA 1
ATOM 2370 C C . GLY A 1 289 ? 14.308 21.156 17.276 1.00 37.75 289 GLY A C 1
ATOM 2371 O O . GLY A 1 289 ? 14.862 22.011 16.600 1.00 37.75 289 GLY A O 1
ATOM 2372 N N . GLU A 1 290 ? 13.348 21.442 18.145 1.00 38.69 290 GLU A N 1
ATOM 2373 C CA . GLU A 1 290 ? 13.432 22.632 18.966 1.00 38.69 290 GLU A CA 1
ATOM 2374 C C . GLU A 1 290 ? 14.306 22.229 20.150 1.00 38.69 290 GLU A C 1
ATOM 2376 O O . GLU A 1 290 ? 13.865 21.619 21.126 1.00 38.69 290 GLU A O 1
ATOM 2381 N N . GLU A 1 291 ? 15.606 22.494 19.998 1.00 35.38 291 GLU A N 1
ATOM 2382 C CA . GLU A 1 291 ? 16.449 22.779 21.147 1.00 35.38 291 GLU A CA 1
ATOM 2383 C C . GLU A 1 291 ? 15.681 23.797 21.992 1.00 35.38 291 GLU A C 1
ATOM 2385 O O . GLU A 1 291 ? 15.534 24.957 21.609 1.00 35.38 291 GLU A O 1
ATOM 2390 N N . TYR A 1 292 ? 15.154 23.365 23.134 1.00 33.12 292 TYR A N 1
ATOM 2391 C CA . TYR A 1 292 ? 14.898 24.303 24.208 1.00 33.12 292 TYR A CA 1
ATOM 2392 C C . TYR A 1 292 ? 16.279 24.812 24.628 1.00 33.12 292 TYR A C 1
ATOM 2394 O O . TYR A 1 292 ? 16.945 24.198 25.463 1.00 33.12 292 TYR A O 1
ATOM 2402 N N . GLU A 1 293 ? 16.744 25.895 23.993 1.00 33.38 293 GLU A N 1
ATOM 2403 C CA . GLU A 1 293 ? 17.723 26.784 24.604 1.00 33.38 293 GLU A CA 1
ATOM 2404 C C . GLU A 1 293 ? 17.124 27.155 25.959 1.00 33.38 293 GLU A C 1
ATOM 2406 O O . GLU A 1 293 ? 16.165 27.924 26.055 1.00 33.38 293 GLU A O 1
ATOM 2411 N N . TYR A 1 294 ? 17.641 26.536 27.020 1.00 33.41 294 TYR A N 1
ATOM 241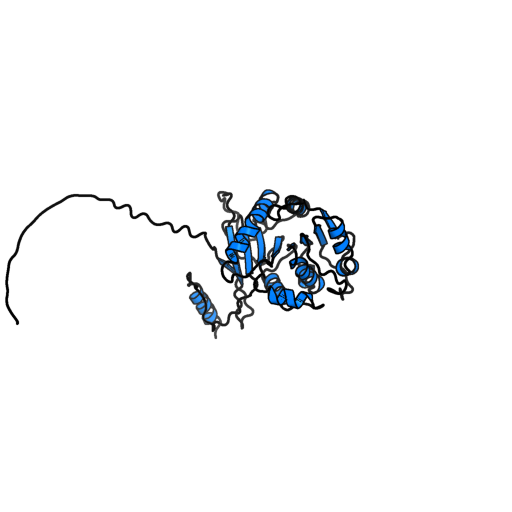2 C CA . TYR A 1 294 ? 17.503 27.102 28.345 1.00 33.41 294 TYR A CA 1
ATOM 2413 C C . TYR A 1 294 ? 18.134 28.486 28.248 1.00 33.41 294 TYR A C 1
ATOM 2415 O O . TYR A 1 294 ? 19.351 28.613 28.130 1.00 33.41 294 TYR A O 1
ATOM 2423 N N . SER A 1 295 ? 17.292 29.518 28.225 1.00 36.56 295 SER A N 1
ATOM 2424 C CA . SER A 1 295 ? 17.737 30.864 28.522 1.00 36.56 295 SER A CA 1
ATOM 2425 C C . SER A 1 295 ? 18.308 30.809 29.932 1.00 36.56 295 SER A C 1
ATOM 2427 O O . SER A 1 295 ? 17.554 30.655 30.897 1.00 36.56 295 SER A O 1
ATOM 2429 N N . ASP A 1 296 ? 19.631 30.886 30.045 1.00 37.97 296 ASP A N 1
ATOM 2430 C CA . ASP A 1 296 ? 20.265 31.354 31.266 1.00 37.97 296 ASP A CA 1
ATOM 2431 C C . ASP A 1 296 ? 19.734 32.777 31.483 1.00 37.97 296 ASP A C 1
ATOM 2433 O O . ASP A 1 296 ? 20.227 33.754 30.918 1.00 37.97 296 ASP A O 1
ATOM 2437 N N . GLU A 1 297 ? 18.634 32.881 32.230 1.00 42.12 297 GLU A N 1
ATOM 2438 C CA . GLU A 1 297 ? 18.257 34.121 32.883 1.00 42.12 297 GLU A CA 1
ATOM 2439 C C . GLU A 1 297 ? 19.375 34.408 33.887 1.00 42.12 297 GLU A C 1
ATOM 2441 O O . GLU A 1 297 ? 19.419 33.863 34.990 1.00 42.12 297 GLU A O 1
ATOM 2446 N N . GLU A 1 298 ? 20.335 35.222 33.445 1.00 41.78 298 GLU A N 1
ATOM 2447 C CA . GLU A 1 298 ? 21.242 35.957 34.312 1.00 41.78 298 GLU A CA 1
ATOM 2448 C C . GLU A 1 298 ? 20.391 36.818 35.258 1.00 41.78 298 GLU A C 1
ATOM 2450 O O . GLU A 1 298 ? 20.056 37.967 34.969 1.00 41.78 298 GLU A O 1
ATOM 2455 N N . GLU A 1 299 ? 20.016 36.260 36.410 1.00 45.53 299 GLU A N 1
ATOM 2456 C CA . GLU A 1 299 ? 19.671 37.065 37.575 1.00 45.53 299 GLU A CA 1
ATOM 2457 C C . GLU A 1 299 ? 20.970 37.678 38.120 1.00 45.53 299 GLU A C 1
ATOM 2459 O O . GLU A 1 299 ? 21.649 37.137 38.993 1.00 45.53 299 GLU A O 1
ATOM 2464 N N . GLU A 1 300 ? 21.321 38.844 37.570 1.00 44.88 300 GLU A N 1
ATOM 2465 C CA . GLU A 1 300 ? 22.134 39.835 38.267 1.00 44.88 300 GLU A CA 1
ATOM 2466 C C . GLU A 1 300 ? 21.405 40.267 39.552 1.00 44.88 300 GLU A C 1
ATOM 2468 O O . GLU A 1 300 ? 20.489 41.089 39.548 1.00 44.88 300 GLU A O 1
ATOM 2473 N N . SER A 1 301 ? 21.868 39.750 40.682 1.00 43.09 301 SER A N 1
ATOM 2474 C CA . SER A 1 301 ? 21.848 40.448 41.967 1.00 43.09 301 SER A CA 1
ATOM 2475 C C . SER A 1 301 ? 23.229 40.206 42.577 1.00 43.09 301 SER A C 1
ATOM 2477 O O . SER A 1 301 ? 23.592 39.059 42.813 1.00 43.09 301 SER A O 1
ATOM 2479 N N . GLY A 1 302 ? 24.121 41.179 42.712 1.00 37.56 302 GLY A N 1
ATOM 2480 C CA . GLY A 1 302 ? 23.889 42.499 43.272 1.00 37.56 302 GLY A CA 1
ATOM 2481 C C . GLY A 1 302 ? 24.436 42.486 44.699 1.00 37.56 302 GLY A C 1
ATOM 2482 O O . GLY A 1 302 ? 23.948 41.710 45.513 1.00 37.56 302 GLY A O 1
ATOM 2483 N N . GLU A 1 303 ? 25.411 43.368 44.941 1.00 42.25 303 GLU A N 1
ATOM 2484 C CA . GLU A 1 303 ? 25.914 43.829 46.250 1.00 42.25 303 GLU A CA 1
ATOM 2485 C C . GLU A 1 303 ? 26.987 42.927 46.903 1.00 42.25 303 GLU A C 1
ATOM 2487 O O . GLU A 1 303 ? 26.773 41.751 47.173 1.00 42.25 303 GLU A O 1
ATOM 2492 N N . GLU A 1 304 ? 28.252 43.381 46.886 1.00 42.66 304 GLU A N 1
ATOM 2493 C CA . GLU A 1 304 ? 28.918 44.162 47.963 1.00 42.66 304 GLU A CA 1
ATOM 2494 C C . GLU A 1 304 ? 29.449 43.185 49.036 1.00 42.66 304 GLU A C 1
ATOM 2496 O O . GLU A 1 304 ? 28.769 42.253 49.434 1.00 42.66 304 GLU A O 1
ATOM 2501 N N . GLU A 1 305 ? 30.710 43.186 49.462 1.00 39.81 305 GLU A N 1
ATOM 2502 C CA . GLU A 1 305 ? 31.535 44.269 49.995 1.00 39.81 305 GLU A CA 1
ATOM 2503 C C . GLU A 1 305 ? 32.927 43.667 50.326 1.00 39.81 305 GLU A C 1
ATOM 2505 O O . GLU A 1 305 ? 33.034 42.453 50.507 1.00 39.81 305 GLU A O 1
ATOM 2510 N N . GLU A 1 306 ? 33.930 44.550 50.442 1.00 42.72 306 GLU A N 1
ATOM 2511 C CA . GLU A 1 306 ? 35.062 44.509 51.400 1.00 42.72 306 GLU A CA 1
ATOM 2512 C C . GLU A 1 306 ? 36.043 43.310 51.389 1.00 42.72 306 GLU A C 1
ATOM 2514 O O . GLU A 1 306 ? 35.691 42.156 51.211 1.00 42.72 306 GLU A O 1
ATOM 2519 N N . GLU A 1 307 ? 37.342 43.418 51.656 1.00 40.09 307 GLU A N 1
ATOM 2520 C CA . GLU A 1 307 ? 38.363 44.460 51.814 1.00 40.09 307 GLU A CA 1
ATOM 2521 C C . GLU A 1 307 ? 39.667 43.677 52.157 1.00 40.09 307 GLU A C 1
ATOM 2523 O O . GLU A 1 307 ? 39.631 42.481 52.444 1.00 40.09 307 GLU A O 1
ATOM 2528 N N . GLU A 1 308 ? 40.804 44.374 52.192 1.00 42.69 308 GLU A N 1
ATOM 2529 C CA . GLU A 1 308 ? 42.031 44.013 52.931 1.00 42.69 308 GLU A CA 1
ATOM 2530 C C . GLU A 1 308 ? 42.998 42.917 52.419 1.00 42.69 308 GLU A C 1
ATOM 2532 O O . GLU A 1 308 ? 42.871 41.722 52.659 1.00 42.69 308 GLU A O 1
ATOM 2537 N N . ASN A 1 309 ? 44.088 43.443 51.841 1.00 41.75 309 ASN A N 1
ATOM 2538 C CA . ASN A 1 309 ? 45.466 43.443 52.373 1.00 41.75 309 ASN A CA 1
ATOM 2539 C C . ASN A 1 309 ? 46.281 42.141 52.538 1.00 41.75 309 ASN A C 1
ATOM 2541 O O . ASN A 1 309 ? 45.860 41.151 53.124 1.00 41.75 309 ASN A O 1
ATOM 2545 N N . GLY A 1 310 ? 47.563 42.267 52.159 1.00 42.16 310 GLY A N 1
ATOM 2546 C CA . GLY A 1 310 ? 48.692 41.425 52.587 1.00 42.16 310 GLY A CA 1
ATOM 2547 C C . GLY A 1 310 ? 49.659 41.142 51.432 1.00 42.16 310 GLY A C 1
ATOM 2548 O O . GLY A 1 310 ? 49.380 40.271 50.619 1.00 42.16 310 GLY A O 1
ATOM 2549 N N . GLU A 1 311 ? 50.645 42.016 51.185 1.00 45.84 311 GLU A N 1
ATOM 2550 C CA . GLU A 1 311 ? 52.073 41.829 51.561 1.00 45.84 311 GLU A CA 1
ATOM 2551 C C . GLU A 1 311 ? 52.741 40.651 50.823 1.00 45.84 311 GLU A C 1
ATOM 2553 O O . GLU A 1 311 ? 52.361 39.499 50.983 1.00 45.84 311 GLU A O 1
ATOM 2558 N N . GLU A 1 312 ? 53.572 40.920 49.815 1.00 44.47 312 GLU A N 1
ATOM 2559 C CA . GLU A 1 312 ? 55.022 41.214 49.874 1.00 44.47 312 GLU A CA 1
ATOM 2560 C C . GLU A 1 312 ? 55.904 39.959 49.738 1.00 44.47 312 GLU A C 1
ATOM 2562 O O . GLU A 1 312 ? 55.554 38.863 50.163 1.00 44.47 312 GLU A O 1
ATOM 2567 N N . ASP A 1 313 ? 57.063 40.198 49.117 1.00 47.84 313 ASP A N 1
ATOM 2568 C CA . ASP A 1 313 ? 58.226 39.328 48.916 1.00 47.84 313 ASP A CA 1
ATOM 2569 C C . ASP A 1 313 ? 58.088 38.181 47.896 1.00 47.84 313 ASP A C 1
ATOM 2571 O O . ASP A 1 313 ? 57.127 37.428 47.851 1.00 47.84 313 ASP A O 1
ATOM 2575 N N . GLY A 1 314 ? 59.038 37.934 47.000 1.00 44.12 314 GLY A N 1
ATOM 2576 C CA . GLY A 1 314 ? 60.397 38.435 46.885 1.00 44.12 314 GLY A CA 1
ATOM 2577 C C . GLY A 1 314 ? 61.237 37.404 46.121 1.00 44.12 314 GLY A C 1
ATOM 2578 O O . GLY A 1 314 ? 61.020 36.203 46.225 1.00 44.12 314 GLY A O 1
ATOM 2579 N N . GLU A 1 315 ? 62.210 37.916 45.373 1.00 48.91 315 GLU A N 1
ATOM 2580 C CA . GLU A 1 315 ? 63.460 37.257 44.966 1.00 48.91 315 GLU A CA 1
ATOM 2581 C C . GLU A 1 315 ? 63.514 36.168 43.865 1.00 48.91 315 GLU A C 1
ATOM 2583 O O . GLU A 1 315 ? 63.244 34.989 44.048 1.00 48.91 315 GLU A O 1
ATOM 2588 N N . GLN A 1 316 ? 64.092 36.636 42.748 1.00 45.47 316 GLN A N 1
ATOM 2589 C CA . GLN A 1 316 ? 65.331 36.175 42.091 1.00 45.47 316 GLN A CA 1
ATOM 2590 C C . GLN A 1 316 ? 65.412 34.808 41.391 1.00 45.47 316 GLN A C 1
ATOM 2592 O O . GLN A 1 316 ? 65.356 33.738 41.987 1.00 45.47 316 GLN A O 1
ATOM 2597 N N . GLY A 1 317 ? 65.820 34.898 40.119 1.00 44.12 317 GLY A N 1
ATOM 2598 C CA . GLY A 1 317 ? 66.580 33.865 39.420 1.00 44.12 317 GLY A CA 1
ATOM 2599 C C . GLY A 1 317 ? 66.742 34.154 37.925 1.00 44.12 317 GLY A C 1
ATOM 2600 O O . GLY A 1 317 ? 66.038 33.546 37.125 1.00 44.12 317 GLY A O 1
ATOM 2601 N N . GLY A 1 318 ? 67.655 35.061 37.545 1.00 37.66 318 GLY A N 1
ATOM 2602 C CA . GLY A 1 318 ? 68.037 35.302 36.142 1.00 37.66 318 GLY A CA 1
ATOM 2603 C C . GLY A 1 318 ? 68.710 36.638 35.889 1.00 37.66 318 GLY A C 1
ATOM 2604 O O . GLY A 1 318 ? 67.969 37.619 35.682 1.00 37.66 318 GLY A O 1
#

Radius of gyration: 26.47 Å; chains: 1; bounding box: 86×66×75 Å

Secondary structure (DSSP, 8-state):
--HHHHHHHHHHTS--S---S--S-SSB---SSEEEEEES-SS----S-EET-EEEEE---S---TT-HHHHHHHHHHHHHHHHHHHSS--EEEEEE-GGGHHHHHHHTT-SS--HHHHHHHHHHHHH-EESEEEEEEGGGHHHHHHHHHH-HHHHHHEEEEEEES----SSTTS-----SSPPSSEEEEEESSHHHHHHHHTSHHHHHHS-GGGEEEEEPPSS-GGG-HHHHHHHHHH-SS-S-GGG--SSPPP------PPEEEEEEEEEBTT-S-EEEEEEE---------------------------------

Organism: NCBI:txid1461544

Sequence (318 aa):
MARRARRELARKLDWHDEYDGPPTDLPYEYSFVKLYCFSRQQLEVPRVRAQYAAVVLWMDLSGSEEGKQHDNARARWSGFAQAYFEETEAKRLYVVDFTKLKDEFLAETATHRLSKVTKKILKVLTKFNPYASTLIAVGPAACIAVKLVCQSDLMDERFERVVLVRPKLPQSGVWFRYERQEKLRTALAICAETEERIDFVASQDFVLQACDAGRVHRVRLDEGDDEKDSALVSWLGAQDGYFDCEETATVYPPQEYDVYDEIYMNEIIFVMDKYSKQFTQKFFNYGDGEEYEYSDEEEESGEEEEEENGEEDGEQGG

pLDDT: mean 71.87, std 20.05, range [33.12, 97.25]

Foldseek 3Di:
DDPVVVVVVVVVVVDDPDDDDDDPDALWDFQLKWKKKKFLDPDDDDDPEQEQAEEEEDADPDDDDPDPPPVVCCVQCVLVVLLLVVLAVAGIHMYTYNNSCNVQLVVLLVDAACGPSLVSVLVVCVRNHAACYEYEYEAQSLVSLLRNQLVDVSSLHRHQEYEYAQYNHDLPLRSYDRPDQAAGNHAYEYEHQDPVSQVSVCPRNSNVRHHDPVRYHYFHFHPDDPSCRVSVSNVVRVPDPDYSHPVPPPDDDDDDDDR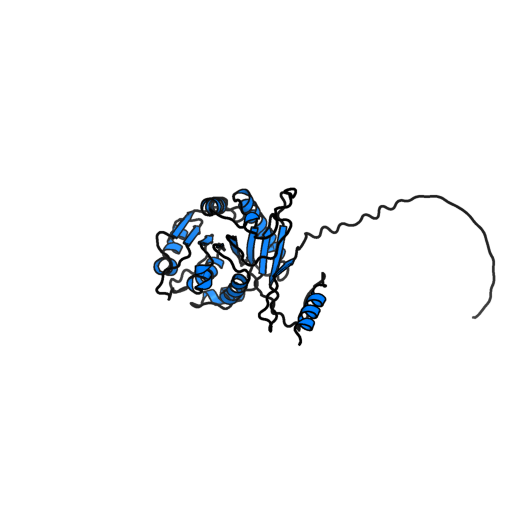DSDIFMWIWGWTDRNPDPDTDTDTDGDDDPPPPPPPPPPPDDDDDDDDDDDDDDDDDDD